Protein AF-A0A535X922-F1 (afdb_monomer_lite)

pLDDT: mean 78.54, std 19.09, range [25.17, 95.81]

Structure (mmCIF, N/CA/C/O backbone):
data_AF-A0A535X922-F1
#
_entry.id   AF-A0A535X922-F1
#
loop_
_atom_site.group_PDB
_atom_site.id
_atom_site.type_symbol
_atom_site.label_atom_id
_atom_site.label_alt_id
_atom_site.label_comp_id
_atom_site.label_asym_id
_atom_site.label_entity_id
_atom_site.label_seq_id
_atom_site.pdbx_PDB_ins_code
_atom_site.Cartn_x
_atom_site.Cartn_y
_atom_site.Cartn_z
_atom_site.occupancy
_atom_site.B_iso_or_equiv
_atom_site.auth_seq_id
_atom_site.auth_comp_id
_atom_site.auth_asym_id
_atom_site.auth_atom_id
_atom_site.pdbx_PDB_model_num
ATOM 1 N N . MET A 1 1 ? 66.276 7.377 -11.901 1.00 39.12 1 MET A N 1
ATOM 2 C CA . MET A 1 1 ? 65.118 7.489 -12.811 1.00 39.12 1 MET A CA 1
ATOM 3 C C . MET A 1 1 ? 64.322 6.216 -12.626 1.00 39.12 1 MET A C 1
ATOM 5 O O . MET A 1 1 ? 64.897 5.152 -12.799 1.00 39.12 1 MET A O 1
ATOM 9 N N . ILE A 1 2 ? 63.095 6.312 -12.119 1.00 42.78 2 ILE A N 1
ATOM 10 C CA . ILE A 1 2 ? 62.226 5.151 -11.903 1.00 42.78 2 ILE A CA 1
ATOM 11 C C . ILE A 1 2 ? 61.415 5.014 -13.193 1.00 42.78 2 ILE A C 1
ATOM 13 O O . ILE A 1 2 ? 60.630 5.907 -13.499 1.00 42.78 2 ILE A O 1
ATOM 17 N N . GLU A 1 3 ? 61.685 3.980 -13.990 1.00 53.72 3 GLU A N 1
ATOM 18 C CA . GLU A 1 3 ? 60.880 3.660 -15.173 1.00 53.72 3 GLU A CA 1
ATOM 19 C C . GLU A 1 3 ? 59.519 3.115 -14.722 1.00 53.72 3 GLU A C 1
ATOM 21 O O . GLU A 1 3 ? 59.447 2.155 -13.952 1.00 53.72 3 GLU A O 1
ATOM 26 N N . GLU A 1 4 ? 58.436 3.746 -15.180 1.00 57.91 4 GLU A N 1
ATOM 27 C CA . GLU A 1 4 ? 57.080 3.231 -14.991 1.00 57.91 4 GLU A CA 1
ATOM 28 C C . GLU A 1 4 ? 56.878 1.953 -15.825 1.00 57.91 4 GLU A C 1
ATOM 30 O O . GLU A 1 4 ? 57.313 1.892 -16.980 1.00 57.91 4 GLU A O 1
ATOM 35 N N . PRO A 1 5 ? 56.205 0.923 -15.282 1.00 55.53 5 PRO A N 1
ATOM 36 C CA . PRO A 1 5 ? 56.001 -0.327 -15.998 1.00 55.53 5 PRO A CA 1
ATOM 37 C C . PRO A 1 5 ? 55.084 -0.103 -17.208 1.00 55.53 5 PRO A C 1
ATOM 39 O O . PRO A 1 5 ? 53.911 0.247 -17.069 1.00 55.53 5 PRO A O 1
ATOM 42 N N . LYS A 1 6 ? 55.619 -0.337 -18.413 1.00 60.78 6 LYS A N 1
ATOM 43 C CA . LYS A 1 6 ? 54.852 -0.387 -19.664 1.00 60.78 6 LYS A CA 1
ATOM 44 C C . LYS A 1 6 ? 53.813 -1.503 -19.569 1.00 60.78 6 LYS A C 1
ATOM 46 O O . LYS A 1 6 ? 54.141 -2.685 -19.548 1.00 60.78 6 LYS A O 1
ATOM 51 N N . ASN A 1 7 ? 52.548 -1.115 -19.500 1.00 63.84 7 ASN A N 1
ATOM 52 C CA . ASN A 1 7 ? 51.432 -2.044 -19.557 1.00 63.84 7 ASN A CA 1
ATOM 53 C C . ASN A 1 7 ? 51.270 -2.497 -21.024 1.00 63.84 7 ASN A C 1
ATOM 55 O O . ASN A 1 7 ? 50.764 -1.750 -21.857 1.00 63.84 7 ASN A O 1
ATOM 59 N N . ASP A 1 8 ? 51.741 -3.700 -21.359 1.00 63.16 8 ASP A N 1
ATOM 60 C CA . ASP A 1 8 ? 51.955 -4.215 -22.731 1.00 63.16 8 ASP A CA 1
ATOM 61 C C . ASP A 1 8 ? 50.682 -4.490 -23.573 1.00 63.16 8 ASP A C 1
ATOM 63 O O . ASP A 1 8 ? 50.721 -5.192 -24.584 1.00 63.16 8 ASP A O 1
ATOM 67 N N . ARG A 1 9 ? 49.520 -3.941 -23.199 1.00 72.75 9 ARG A N 1
ATOM 68 C CA . ARG A 1 9 ? 48.256 -4.084 -23.953 1.00 72.75 9 ARG A CA 1
ATOM 69 C C . ARG A 1 9 ? 47.423 -2.803 -23.993 1.00 72.75 9 ARG A C 1
ATOM 71 O O . ARG A 1 9 ? 46.208 -2.840 -23.819 1.00 72.75 9 ARG A O 1
ATOM 78 N N . VAL A 1 10 ? 48.061 -1.658 -24.215 1.00 78.56 10 VAL A N 1
ATOM 79 C CA . VAL A 1 10 ? 47.338 -0.406 -24.480 1.00 78.56 10 VAL A CA 1
ATOM 80 C C . VAL A 1 10 ? 47.124 -0.267 -25.986 1.00 78.56 10 VAL A C 1
ATOM 82 O O . VAL A 1 10 ? 48.069 -0.038 -26.736 1.00 78.56 10 VAL A O 1
ATOM 85 N N . ILE A 1 11 ? 45.875 -0.427 -26.429 1.00 81.94 11 ILE A N 1
ATOM 86 C CA . ILE A 1 11 ? 45.465 -0.176 -27.815 1.00 81.94 11 ILE A CA 1
ATOM 87 C C . ILE A 1 11 ? 44.996 1.277 -27.892 1.00 81.94 11 ILE A C 1
ATOM 89 O O . ILE A 1 11 ? 44.035 1.655 -27.224 1.00 81.94 11 ILE A O 1
ATOM 93 N N . GLY A 1 12 ? 45.685 2.099 -28.683 1.00 81.75 12 GLY A N 1
ATOM 94 C CA . GLY A 1 12 ? 45.236 3.458 -28.971 1.00 81.75 12 GLY A CA 1
ATOM 95 C C . GLY A 1 12 ? 43.985 3.426 -29.845 1.00 81.75 12 GLY A C 1
ATOM 96 O O . GLY A 1 12 ? 43.997 2.809 -30.907 1.00 81.75 12 GLY A O 1
ATOM 97 N N . VAL A 1 13 ? 42.919 4.085 -29.398 1.00 85.44 13 VAL A N 1
ATOM 98 C CA . VAL A 1 13 ? 41.668 4.247 -30.149 1.00 85.44 13 VAL A CA 1
ATOM 99 C C . VAL A 1 13 ? 41.422 5.725 -30.423 1.00 85.44 13 VAL A C 1
ATOM 101 O O . VAL A 1 13 ? 41.673 6.580 -29.573 1.00 85.44 13 VAL A O 1
ATOM 104 N N . GLU A 1 14 ? 40.955 6.034 -31.630 1.00 92.19 14 GLU A N 1
ATOM 105 C CA . GLU A 1 14 ? 40.598 7.397 -32.008 1.00 92.19 14 GLU A CA 1
ATOM 106 C C . GLU A 1 14 ? 39.299 7.810 -31.306 1.00 92.19 14 GLU A C 1
ATOM 108 O O . GLU A 1 14 ? 38.265 7.157 -31.456 1.00 92.19 14 GLU A O 1
ATOM 113 N N . LEU A 1 15 ? 39.345 8.914 -30.552 1.00 90.69 15 LEU A N 1
ATOM 114 C CA . LEU A 1 15 ? 38.220 9.363 -29.729 1.00 90.69 15 LEU A CA 1
ATOM 115 C C . LEU A 1 15 ? 36.957 9.629 -30.558 1.00 90.69 15 LEU A C 1
ATOM 117 O O . LEU A 1 15 ? 35.870 9.228 -30.156 1.00 90.69 15 LEU A O 1
ATOM 121 N N . GLU A 1 16 ? 37.087 10.291 -31.712 1.00 92.94 16 GLU A N 1
ATOM 122 C CA . GLU A 1 16 ? 35.936 10.608 -32.566 1.00 92.94 16 GLU A CA 1
ATOM 123 C C . GLU A 1 16 ? 35.251 9.334 -33.082 1.00 92.94 16 GLU A C 1
ATOM 125 O O . GLU A 1 16 ? 34.019 9.237 -33.083 1.00 92.94 16 GLU A O 1
ATOM 130 N N . HIS A 1 17 ? 36.051 8.346 -33.488 1.00 91.19 17 HIS A N 1
ATOM 131 C CA . HIS A 1 17 ? 35.554 7.063 -33.962 1.00 91.19 17 HIS A CA 1
ATOM 132 C C . HIS A 1 17 ? 34.831 6.300 -32.845 1.00 91.19 17 HIS A C 1
ATOM 134 O O . HIS A 1 17 ? 33.678 5.904 -33.024 1.00 91.19 17 HIS A O 1
ATOM 140 N N . GLU A 1 18 ? 35.466 6.172 -31.678 1.00 92.69 18 GLU A N 1
ATOM 141 C CA . GLU A 1 18 ? 34.907 5.458 -30.528 1.00 92.69 18 GLU A CA 1
ATOM 142 C C . GLU A 1 18 ? 33.615 6.115 -30.026 1.00 92.69 18 GLU A C 1
ATOM 144 O O . GLU A 1 18 ? 32.612 5.439 -29.802 1.00 92.69 18 GLU A O 1
ATOM 149 N N . MET A 1 19 ? 33.584 7.449 -29.923 1.00 93.75 19 MET A N 1
ATOM 150 C CA . MET A 1 19 ? 32.381 8.176 -29.509 1.00 93.75 19 MET A CA 1
ATOM 151 C C . MET A 1 19 ? 31.216 7.960 -30.477 1.00 93.75 19 MET A C 1
ATOM 153 O O . MET A 1 19 ? 30.084 7.743 -30.036 1.00 93.75 19 MET A O 1
ATOM 157 N N . ARG A 1 20 ? 31.470 8.011 -31.791 1.00 92.75 20 ARG A N 1
ATOM 158 C CA . ARG A 1 20 ? 30.437 7.787 -32.812 1.00 92.75 20 ARG A CA 1
ATOM 159 C C . ARG A 1 20 ? 29.899 6.360 -32.733 1.00 92.75 20 ARG A C 1
ATOM 161 O O . ARG A 1 20 ? 28.682 6.177 -32.748 1.00 92.75 20 ARG A O 1
ATOM 168 N N . GLN A 1 21 ? 30.787 5.376 -32.621 1.00 92.88 21 GLN A N 1
ATOM 169 C CA . GLN A 1 21 ? 30.416 3.966 -32.563 1.00 92.88 21 GLN A CA 1
ATOM 170 C C . GLN A 1 21 ? 29.625 3.647 -31.288 1.00 92.88 21 GLN A C 1
ATOM 172 O O . GLN A 1 21 ? 28.498 3.161 -31.374 1.00 92.88 21 GLN A O 1
ATOM 177 N N . ALA A 1 22 ? 30.138 4.033 -30.116 1.00 92.81 22 ALA A N 1
ATOM 178 C CA . ALA A 1 22 ? 29.465 3.820 -28.838 1.00 92.81 22 ALA A CA 1
ATOM 179 C C . ALA A 1 22 ? 28.083 4.500 -28.786 1.00 92.81 22 ALA A C 1
ATOM 181 O O . ALA A 1 22 ? 27.112 3.921 -28.286 1.00 92.81 22 ALA A O 1
ATOM 182 N N . TYR A 1 23 ? 27.964 5.711 -29.344 1.00 94.00 23 TYR A N 1
ATOM 183 C CA . TYR A 1 23 ? 26.688 6.418 -29.437 1.00 94.00 23 TYR A CA 1
ATOM 184 C C . TYR A 1 23 ? 25.682 5.685 -30.330 1.00 94.00 23 TYR A C 1
ATOM 186 O O . TYR A 1 23 ? 24.516 5.539 -29.947 1.00 94.00 23 TYR A O 1
ATOM 194 N N . LEU A 1 24 ? 26.111 5.212 -31.503 1.00 94.00 24 LEU A N 1
ATOM 195 C CA . LEU A 1 24 ? 25.252 4.478 -32.432 1.00 94.00 24 LEU A CA 1
ATOM 196 C C . LEU A 1 24 ? 24.813 3.132 -31.850 1.00 94.00 24 LEU A C 1
ATOM 198 O O . LEU A 1 24 ? 23.620 2.823 -31.891 1.00 94.00 24 LEU A O 1
ATOM 202 N N . ASP A 1 25 ? 25.729 2.378 -31.243 1.00 92.12 25 ASP A N 1
ATOM 203 C CA . ASP A 1 25 ? 25.434 1.064 -30.665 1.00 92.12 25 ASP A CA 1
ATOM 204 C C . ASP A 1 25 ? 24.455 1.175 -29.495 1.00 92.12 25 ASP A C 1
ATOM 206 O O . ASP A 1 25 ? 23.445 0.459 -29.431 1.00 92.12 25 ASP A O 1
ATOM 210 N N . TYR A 1 26 ? 24.684 2.141 -28.602 1.00 92.06 26 TYR A N 1
ATOM 211 C CA . TYR A 1 26 ? 23.749 2.421 -27.523 1.00 92.06 26 TYR A CA 1
ATOM 212 C C . TYR A 1 26 ? 22.385 2.857 -28.069 1.00 92.06 26 TYR A C 1
ATOM 214 O O . TYR A 1 26 ? 21.359 2.306 -27.661 1.00 92.06 26 TYR A O 1
ATOM 222 N N . SER A 1 27 ? 22.354 3.784 -29.030 1.00 93.25 27 SER A N 1
ATOM 223 C CA . SER A 1 27 ? 21.104 4.298 -29.605 1.00 93.25 27 SER A CA 1
ATOM 224 C C . SER A 1 27 ? 20.292 3.197 -30.284 1.00 93.25 27 SER A C 1
ATOM 226 O O . SER A 1 27 ? 19.090 3.074 -30.038 1.00 93.25 27 SER A O 1
ATOM 228 N N . MET A 1 28 ? 20.943 2.344 -31.077 1.00 92.25 28 MET A N 1
ATOM 229 C CA . MET A 1 28 ? 20.292 1.217 -31.743 1.00 92.25 28 MET A CA 1
ATOM 230 C C . MET A 1 28 ? 19.720 0.223 -30.728 1.00 92.25 28 MET A C 1
ATOM 232 O O . MET A 1 28 ? 18.564 -0.193 -30.845 1.00 92.25 28 MET A O 1
ATOM 236 N N . SER A 1 29 ? 20.482 -0.096 -29.674 1.00 88.69 29 SER A N 1
ATOM 237 C CA . SER A 1 29 ? 20.010 -0.978 -28.600 1.00 88.69 29 SER A CA 1
ATOM 238 C C . SER A 1 29 ? 18.773 -0.416 -27.884 1.00 88.69 29 SER A C 1
ATOM 240 O O . SER A 1 29 ? 17.836 -1.159 -27.579 1.00 88.69 29 SER A O 1
ATOM 242 N N . VAL A 1 30 ? 18.723 0.904 -27.664 1.00 87.94 30 VAL A N 1
ATOM 243 C CA . VAL A 1 30 ? 17.589 1.589 -27.030 1.00 87.94 30 VAL A CA 1
ATOM 244 C C . VAL A 1 30 ? 16.354 1.520 -27.923 1.00 87.94 30 VAL A C 1
ATOM 246 O O . VAL A 1 30 ? 15.275 1.184 -27.432 1.00 87.94 30 VAL A O 1
ATOM 249 N N . ILE A 1 31 ? 16.499 1.818 -29.216 1.00 87.94 31 ILE A N 1
ATOM 250 C CA . ILE A 1 31 ? 15.385 1.848 -30.171 1.00 87.94 31 ILE A CA 1
ATOM 251 C C . ILE A 1 31 ? 14.751 0.460 -30.293 1.00 87.94 31 ILE A C 1
ATOM 253 O O . ILE A 1 31 ? 13.542 0.322 -30.096 1.00 87.94 31 ILE A O 1
ATOM 257 N N . VAL A 1 32 ? 15.568 -0.563 -30.553 1.00 84.44 32 VAL A N 1
ATOM 258 C CA . VAL A 1 32 ? 15.092 -1.916 -30.876 1.00 84.44 32 VAL A CA 1
ATOM 259 C C . VAL A 1 32 ? 14.662 -2.692 -29.629 1.00 84.44 32 VAL A C 1
ATOM 261 O O . VAL A 1 32 ? 13.628 -3.355 -29.631 1.00 84.44 32 VAL A O 1
ATOM 264 N N . SER A 1 33 ? 15.439 -2.613 -28.546 1.00 81.44 33 SER A N 1
ATOM 265 C CA . SER A 1 33 ? 15.304 -3.539 -27.411 1.00 81.44 33 SER A CA 1
ATOM 266 C C . SER A 1 33 ? 14.716 -2.908 -26.148 1.00 81.44 33 SER A C 1
ATOM 268 O O . SER A 1 33 ? 14.625 -3.580 -25.115 1.00 81.44 33 SER A O 1
ATOM 270 N N . ARG A 1 34 ? 14.290 -1.638 -26.192 1.00 84.56 34 ARG A N 1
ATOM 271 C CA . ARG A 1 34 ? 13.766 -0.946 -25.002 1.00 84.56 34 ARG A CA 1
ATOM 272 C C . ARG A 1 34 ? 12.587 -0.020 -25.289 1.00 84.56 34 ARG A C 1
ATOM 274 O O . ARG A 1 34 ? 11.552 -0.133 -24.632 1.00 84.56 34 ARG A O 1
ATOM 281 N N . ALA A 1 35 ? 12.750 0.917 -26.218 1.00 83.94 35 ALA A N 1
ATOM 282 C CA . ALA A 1 35 ? 11.867 2.069 -26.347 1.00 83.94 35 ALA A CA 1
ATOM 283 C C . ALA A 1 35 ? 10.587 1.764 -27.132 1.00 83.94 35 ALA A C 1
ATOM 285 O O . ALA A 1 35 ? 9.499 2.124 -26.660 1.00 83.94 35 ALA A O 1
ATOM 286 N N . LEU A 1 36 ? 10.717 1.108 -28.289 1.00 90.44 36 LEU A N 1
ATOM 287 C CA . LEU A 1 36 ? 9.614 0.874 -29.216 1.00 90.44 36 LEU A CA 1
ATOM 288 C C . LEU A 1 36 ? 8.941 -0.492 -28.991 1.00 90.44 36 LEU A C 1
ATOM 290 O O . LEU A 1 36 ? 9.615 -1.469 -28.656 1.00 90.44 36 LEU A O 1
ATOM 294 N N . PRO A 1 37 ? 7.607 -0.571 -29.136 1.00 91.75 37 PRO A N 1
ATOM 295 C CA . PRO A 1 37 ? 6.896 -1.842 -29.176 1.00 91.75 37 PRO A CA 1
ATOM 296 C C . PRO A 1 37 ? 7.099 -2.557 -30.520 1.00 91.75 37 PRO A C 1
ATOM 298 O O . PRO A 1 37 ? 7.327 -1.917 -31.546 1.00 91.75 37 PRO A O 1
ATOM 301 N N . ASP A 1 38 ? 6.965 -3.883 -30.520 1.00 92.44 38 ASP A N 1
ATOM 302 C CA . ASP A 1 38 ? 6.929 -4.666 -31.761 1.00 92.44 38 ASP A CA 1
ATOM 303 C C . ASP A 1 38 ? 5.556 -4.514 -32.434 1.00 92.44 38 ASP A C 1
ATOM 305 O O . ASP A 1 38 ? 4.526 -4.493 -31.764 1.00 92.44 38 ASP A O 1
ATOM 309 N N . VAL A 1 39 ? 5.519 -4.407 -33.761 1.00 93.75 39 VAL A N 1
ATOM 310 C CA . VAL A 1 39 ? 4.276 -4.207 -34.525 1.00 93.75 39 VAL A CA 1
ATOM 311 C C . VAL A 1 39 ? 3.308 -5.391 -34.425 1.00 93.75 39 VAL A C 1
ATOM 313 O O . VAL A 1 39 ? 2.101 -5.214 -34.568 1.00 93.75 39 VAL A O 1
ATOM 316 N N . ARG A 1 40 ? 3.819 -6.602 -34.178 1.00 93.44 40 ARG A N 1
ATOM 317 C CA . ARG A 1 40 ? 3.021 -7.837 -34.184 1.00 93.44 40 ARG A CA 1
ATOM 318 C C . ARG A 1 40 ? 2.164 -7.986 -32.936 1.00 93.44 40 ARG A C 1
ATOM 320 O O . ARG A 1 40 ? 1.056 -8.505 -33.021 1.00 93.44 40 ARG A O 1
ATOM 327 N N . ASP A 1 41 ? 2.687 -7.564 -31.788 1.00 92.19 41 ASP A N 1
ATOM 328 C CA . ASP A 1 41 ? 2.025 -7.715 -30.490 1.00 92.19 41 ASP A CA 1
ATOM 329 C C . ASP A 1 41 ? 1.761 -6.382 -29.773 1.00 92.19 41 ASP A C 1
ATOM 331 O O . ASP A 1 41 ? 0.995 -6.346 -28.811 1.00 92.19 41 ASP A O 1
ATOM 335 N N . GLY A 1 42 ? 2.354 -5.279 -30.232 1.00 90.88 42 GLY A N 1
ATOM 336 C CA . GLY A 1 42 ? 2.241 -3.967 -29.603 1.00 90.88 42 GLY A CA 1
ATOM 337 C C . GLY A 1 42 ? 2.950 -3.867 -28.249 1.00 90.88 42 GLY A C 1
ATOM 338 O O . GLY A 1 42 ? 2.731 -2.895 -27.524 1.00 90.88 42 GLY A O 1
ATOM 339 N N . LEU A 1 43 ? 3.792 -4.841 -27.882 1.00 92.81 43 LEU A N 1
ATOM 340 C CA . LEU A 1 43 ? 4.426 -4.920 -26.567 1.00 92.81 43 LEU A CA 1
ATOM 341 C C . LEU A 1 43 ? 5.887 -4.478 -26.608 1.00 92.81 43 LEU A C 1
ATOM 343 O O . LEU A 1 43 ? 6.668 -4.849 -27.491 1.00 92.81 43 LEU A O 1
ATOM 347 N N . LYS A 1 44 ? 6.295 -3.739 -25.572 1.00 92.75 44 LYS A N 1
ATOM 348 C CA . LYS A 1 44 ? 7.715 -3.499 -25.294 1.00 92.75 44 LYS A CA 1
ATOM 349 C C . LYS A 1 44 ? 8.378 -4.772 -24.756 1.00 92.75 44 LYS A C 1
ATOM 351 O O . LYS A 1 44 ? 7.708 -5.576 -24.098 1.00 92.75 44 LYS A O 1
ATOM 356 N N . PRO A 1 45 ? 9.704 -4.939 -24.915 1.00 92.62 45 PRO A N 1
ATOM 357 C CA . PRO A 1 45 ? 10.407 -6.135 -24.446 1.00 92.62 45 PRO A CA 1
ATOM 358 C C . PRO A 1 45 ? 10.184 -6.474 -22.965 1.00 92.62 45 PRO A C 1
ATOM 360 O O . PRO A 1 45 ? 10.003 -7.643 -22.636 1.00 92.62 45 PRO A O 1
ATOM 363 N N . VAL A 1 46 ? 10.122 -5.477 -22.073 1.00 93.38 46 VAL A N 1
ATOM 364 C CA . VAL A 1 46 ? 9.842 -5.700 -20.639 1.00 93.38 46 VAL A CA 1
ATOM 365 C C . VAL A 1 46 ? 8.434 -6.258 -20.392 1.00 93.38 46 VAL A C 1
ATOM 367 O O . VAL A 1 46 ? 8.279 -7.219 -19.646 1.00 93.38 46 VAL A O 1
ATOM 370 N N . GLN A 1 47 ? 7.417 -5.730 -21.080 1.00 93.69 47 GLN A N 1
ATOM 371 C CA . GLN A 1 47 ? 6.026 -6.174 -20.940 1.00 93.69 47 GLN A CA 1
ATOM 372 C C . GLN A 1 47 ? 5.861 -7.617 -21.423 1.00 93.69 47 GLN A C 1
ATOM 374 O O . GLN A 1 47 ? 5.219 -8.425 -20.757 1.00 93.69 47 GLN A O 1
ATOM 379 N N . ARG A 1 48 ? 6.503 -7.958 -22.548 1.00 94.75 48 ARG A N 1
ATOM 380 C CA . ARG A 1 48 ? 6.505 -9.320 -23.095 1.00 94.75 48 ARG A CA 1
ATOM 381 C C . ARG A 1 48 ? 7.114 -10.323 -22.119 1.00 94.75 48 ARG A C 1
ATOM 383 O O . ARG A 1 48 ? 6.525 -11.372 -21.885 1.00 94.75 48 ARG A O 1
ATOM 390 N N . ARG A 1 49 ? 8.262 -9.989 -21.519 1.00 95.06 49 ARG A N 1
ATOM 391 C CA . ARG A 1 49 ? 8.946 -10.852 -20.539 1.00 95.06 49 ARG A CA 1
ATOM 392 C C . ARG A 1 49 ? 8.087 -11.097 -19.300 1.00 95.06 49 ARG A C 1
ATOM 394 O O . ARG A 1 49 ? 7.985 -12.238 -18.868 1.00 95.06 49 ARG A O 1
ATOM 401 N N . ILE A 1 50 ? 7.420 -10.059 -18.789 1.00 94.12 50 ILE A N 1
ATOM 402 C CA . ILE A 1 50 ? 6.487 -10.175 -17.658 1.00 94.12 50 ILE A CA 1
ATOM 403 C C . ILE A 1 50 ? 5.351 -11.145 -17.985 1.00 94.12 50 ILE A C 1
ATOM 405 O O . ILE A 1 50 ? 5.147 -12.112 -17.256 1.00 94.12 50 ILE A O 1
ATOM 409 N N . LEU A 1 51 ? 4.641 -10.926 -19.096 1.00 94.06 51 LEU A N 1
ATOM 410 C CA . LEU A 1 51 ? 3.508 -11.774 -19.482 1.00 94.06 51 LEU A CA 1
ATOM 411 C C . LEU A 1 51 ? 3.942 -13.219 -19.757 1.00 94.06 51 LEU A C 1
ATOM 413 O O . LEU A 1 51 ? 3.244 -14.153 -19.367 1.00 94.06 51 LEU A O 1
ATOM 417 N N . TYR A 1 52 ? 5.111 -13.407 -20.373 1.00 94.38 52 TYR A N 1
ATOM 418 C CA . TYR A 1 52 ? 5.678 -14.728 -20.622 1.00 94.38 52 TYR A CA 1
ATOM 419 C C . TYR A 1 52 ? 6.036 -15.456 -19.318 1.00 94.38 52 TYR A C 1
ATOM 421 O O . TYR A 1 52 ? 5.631 -16.597 -19.123 1.00 94.38 52 TYR A O 1
ATOM 429 N N . THR A 1 53 ? 6.695 -14.781 -18.370 1.00 94.12 53 THR A N 1
ATOM 430 C CA . THR A 1 53 ? 6.978 -15.363 -17.046 1.00 94.12 53 THR A CA 1
ATOM 431 C C . THR A 1 53 ? 5.698 -15.704 -16.291 1.00 94.12 53 THR A C 1
ATOM 433 O O . THR A 1 53 ? 5.607 -16.766 -15.686 1.00 94.12 53 THR A O 1
ATOM 436 N N . MET A 1 54 ? 4.675 -14.846 -16.346 1.00 92.00 54 MET A N 1
ATOM 437 C CA . MET A 1 54 ? 3.384 -15.141 -15.718 1.00 92.00 54 MET A CA 1
ATOM 438 C C . MET A 1 54 ? 2.710 -16.377 -16.324 1.00 92.00 54 MET A C 1
ATOM 440 O O . MET A 1 54 ? 2.078 -17.147 -15.600 1.00 92.00 54 MET A O 1
ATOM 444 N N . LEU A 1 55 ? 2.864 -16.591 -17.633 1.00 92.06 55 LEU A N 1
ATOM 445 C CA . LEU A 1 55 ? 2.386 -17.794 -18.303 1.00 92.06 55 LEU A CA 1
ATOM 446 C C . LEU A 1 55 ? 3.150 -19.045 -17.840 1.00 92.06 55 LEU A C 1
ATOM 448 O O . LEU A 1 55 ? 2.50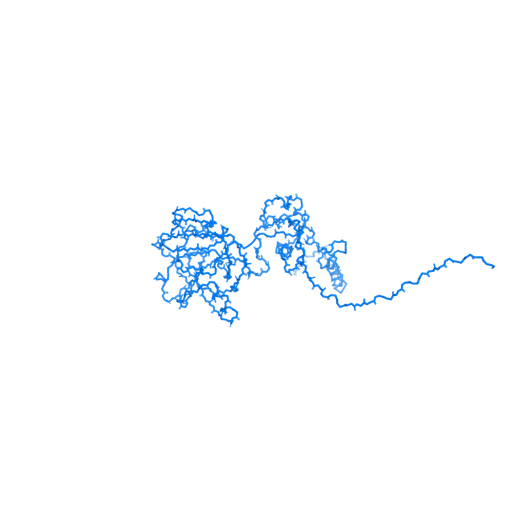9 -20.047 -17.519 1.00 92.06 55 LEU A O 1
ATOM 452 N N . GLU A 1 56 ? 4.483 -18.983 -17.769 1.00 93.19 56 GLU A N 1
ATOM 453 C CA . GLU A 1 56 ? 5.337 -20.102 -17.338 1.00 93.19 56 GLU A CA 1
ATOM 454 C C . GLU A 1 56 ? 5.136 -20.483 -15.868 1.00 93.19 56 GLU A C 1
ATOM 456 O O . GLU A 1 56 ? 5.032 -21.662 -15.543 1.00 93.19 56 GLU A O 1
ATOM 461 N N . GLU A 1 57 ? 5.007 -19.496 -14.981 1.00 91.00 57 GLU A N 1
ATOM 462 C CA . GLU A 1 57 ? 4.740 -19.713 -13.552 1.00 91.00 57 GLU A CA 1
ATOM 463 C C . GLU A 1 57 ? 3.282 -20.142 -13.281 1.00 91.00 57 GLU A C 1
ATOM 465 O O . GLU A 1 57 ? 2.880 -20.348 -12.133 1.00 91.00 57 GLU A O 1
ATOM 470 N N . GLY A 1 58 ? 2.461 -20.277 -14.330 1.00 89.38 58 GLY A N 1
ATOM 471 C CA . GLY A 1 58 ? 1.083 -20.746 -14.229 1.00 89.38 58 GLY A CA 1
ATOM 472 C C . GLY A 1 58 ? 0.138 -19.744 -13.565 1.00 89.38 58 GLY A C 1
ATOM 473 O O . GLY A 1 58 ? -0.897 -20.148 -13.035 1.00 89.38 58 GLY A O 1
ATOM 474 N N . LEU A 1 59 ? 0.449 -18.444 -13.606 1.00 87.75 59 LEU A N 1
ATOM 475 C CA . LEU A 1 59 ? -0.363 -17.352 -13.051 1.00 87.75 59 LEU A CA 1
ATOM 476 C C . LEU A 1 59 ? -1.567 -17.035 -13.937 1.00 87.75 59 LEU A C 1
ATOM 478 O O . LEU A 1 59 ? -1.774 -15.900 -14.370 1.00 87.75 59 LEU A O 1
ATOM 482 N N . ARG A 1 60 ? -2.361 -18.060 -14.233 1.00 88.56 60 ARG A N 1
ATOM 483 C CA . ARG A 1 60 ? -3.585 -17.970 -15.025 1.00 88.56 60 ARG A CA 1
ATOM 484 C C . ARG A 1 60 ? -4.716 -17.328 -14.217 1.00 88.56 60 ARG A C 1
ATOM 486 O O . ARG A 1 60 ? -4.623 -17.126 -13.009 1.00 88.56 60 ARG A O 1
ATOM 493 N N . ASN A 1 61 ? -5.792 -16.968 -14.905 1.00 85.12 61 ASN A N 1
ATOM 494 C CA . ASN A 1 61 ? -6.909 -16.231 -14.315 1.00 85.12 61 ASN A CA 1
ATOM 495 C C . ASN A 1 61 ? -7.775 -17.058 -13.343 1.00 85.12 61 ASN A C 1
ATOM 497 O O . ASN A 1 61 ? -8.493 -16.485 -12.524 1.00 85.12 61 ASN A O 1
ATOM 501 N N . ASP A 1 62 ? -7.693 -18.384 -13.430 1.00 84.50 62 ASP A N 1
ATOM 502 C CA . ASP A 1 62 ? -8.329 -19.377 -12.564 1.00 84.50 62 ASP A CA 1
ATOM 503 C C . ASP A 1 62 ? -7.517 -19.654 -11.291 1.00 84.50 62 ASP A C 1
ATOM 505 O O . ASP A 1 62 ? -7.998 -20.324 -10.379 1.00 84.50 62 ASP A O 1
ATOM 509 N N . ARG A 1 63 ? -6.289 -19.132 -11.204 1.00 82.88 63 ARG A N 1
ATOM 510 C CA . ARG A 1 63 ? -5.391 -19.334 -10.067 1.00 82.88 63 ARG A CA 1
ATOM 511 C C . ARG A 1 63 ? -5.465 -18.173 -9.064 1.00 82.88 63 ARG A C 1
ATOM 513 O O . ARG A 1 63 ? -5.862 -17.055 -9.428 1.00 82.88 63 ARG A O 1
ATOM 520 N N . PRO A 1 64 ? -5.122 -18.434 -7.784 1.00 78.00 64 PRO A N 1
ATOM 521 C CA . PRO A 1 64 ? -4.979 -17.376 -6.794 1.00 78.00 64 PRO A CA 1
ATOM 522 C C . PRO A 1 64 ? -3.865 -16.412 -7.207 1.00 78.00 64 PRO A C 1
ATOM 524 O O . PRO A 1 64 ? -2.953 -16.767 -7.959 1.00 78.00 64 PRO A O 1
ATOM 527 N N . PHE A 1 65 ? -3.954 -15.185 -6.710 1.00 80.75 65 PHE A N 1
ATOM 528 C CA . PHE A 1 65 ? -2.916 -14.190 -6.914 1.00 80.75 65 PHE A CA 1
ATOM 529 C C . PHE A 1 65 ? -1.592 -14.647 -6.283 1.00 80.75 65 PHE A C 1
ATOM 531 O O . PHE A 1 65 ? -1.569 -15.410 -5.313 1.00 80.75 65 PHE A O 1
ATOM 538 N N . ARG A 1 66 ? -0.469 -14.197 -6.849 1.00 81.75 66 ARG A N 1
ATOM 539 C CA . ARG A 1 66 ? 0.854 -14.371 -6.239 1.00 81.75 66 ARG A CA 1
ATOM 540 C C . ARG A 1 66 ? 1.537 -13.044 -6.048 1.00 81.75 66 ARG A C 1
ATOM 542 O O . ARG A 1 66 ? 1.336 -12.128 -6.835 1.00 81.75 66 ARG A O 1
ATOM 549 N N . LYS A 1 67 ? 2.412 -12.989 -5.045 1.00 80.38 67 LYS A N 1
ATOM 550 C CA . LYS A 1 67 ? 3.179 -11.791 -4.717 1.00 80.38 67 LYS A CA 1
ATOM 551 C C . LYS A 1 67 ? 3.872 -11.213 -5.952 1.00 80.38 67 LYS A C 1
ATOM 553 O O . LYS A 1 67 ? 4.639 -11.914 -6.607 1.00 80.38 67 LYS A O 1
ATOM 558 N N . SER A 1 68 ? 3.670 -9.929 -6.221 1.00 83.81 68 SER A N 1
ATOM 559 C CA . SER A 1 68 ? 4.275 -9.239 -7.365 1.00 83.81 68 SER A CA 1
ATOM 560 C C . SER A 1 68 ? 5.804 -9.300 -7.324 1.00 83.81 68 SER A C 1
ATOM 562 O O . SER A 1 68 ? 6.435 -9.504 -8.356 1.00 83.81 68 SER A O 1
ATOM 564 N N . ALA A 1 69 ? 6.399 -9.241 -6.125 1.00 82.19 69 ALA A N 1
ATOM 565 C CA . ALA A 1 69 ? 7.840 -9.415 -5.917 1.00 82.19 69 ALA A CA 1
ATOM 566 C C . ALA A 1 69 ? 8.364 -10.776 -6.416 1.00 82.19 69 ALA A C 1
ATOM 568 O O . ALA A 1 69 ? 9.490 -10.864 -6.895 1.00 82.19 69 ALA A O 1
ATOM 569 N N . ASN A 1 70 ? 7.546 -11.835 -6.347 1.00 86.44 70 ASN A N 1
ATOM 570 C CA . ASN A 1 70 ? 7.911 -13.141 -6.892 1.00 86.44 70 ASN A CA 1
ATOM 571 C C . ASN A 1 70 ? 7.983 -13.083 -8.425 1.00 86.44 70 ASN A C 1
ATOM 573 O O . ASN A 1 70 ? 8.986 -13.495 -8.996 1.00 86.44 70 ASN A O 1
ATOM 577 N N . VAL A 1 71 ? 6.975 -12.492 -9.078 1.00 88.81 71 VAL A N 1
ATOM 578 C CA . VAL A 1 71 ? 6.962 -12.319 -10.541 1.00 88.81 71 VAL A CA 1
ATOM 579 C C . VAL A 1 71 ? 8.151 -11.477 -10.997 1.00 88.81 71 VAL A C 1
ATOM 581 O O . VAL A 1 71 ? 8.882 -11.891 -11.891 1.00 88.81 71 VAL A O 1
ATOM 584 N N . VAL A 1 72 ? 8.385 -10.330 -10.355 1.00 89.50 72 VAL A N 1
ATOM 585 C CA . VAL A 1 72 ? 9.515 -9.448 -10.680 1.00 89.50 72 VAL A CA 1
ATOM 586 C C . VAL A 1 72 ? 10.852 -10.156 -10.485 1.00 89.50 72 VAL A C 1
ATOM 588 O O . VAL A 1 72 ? 11.691 -10.111 -11.383 1.00 89.50 72 VAL A O 1
ATOM 591 N N . GLY A 1 73 ? 11.030 -10.871 -9.371 1.00 89.56 73 GLY A N 1
ATOM 592 C CA . GLY A 1 73 ? 12.250 -11.628 -9.100 1.00 89.56 73 GLY A CA 1
ATOM 593 C C . GLY A 1 73 ? 12.530 -12.701 -10.154 1.00 89.56 73 GLY A C 1
ATOM 594 O O . GLY A 1 73 ? 13.662 -12.824 -10.615 1.00 89.56 73 GLY A O 1
ATOM 595 N N . VAL A 1 74 ? 11.503 -13.434 -10.599 1.00 92.31 74 VAL A N 1
ATOM 596 C CA . VAL A 1 74 ? 11.658 -14.465 -11.640 1.00 92.31 74 VAL A CA 1
ATOM 597 C C . VAL A 1 74 ? 11.941 -13.842 -13.010 1.00 92.31 74 VAL A C 1
ATOM 599 O O . VAL A 1 74 ? 12.819 -14.328 -13.722 1.00 92.31 74 VAL A O 1
ATOM 602 N N . VAL A 1 75 ? 11.257 -12.751 -13.376 1.00 94.94 75 VAL A N 1
ATOM 603 C CA . VAL A 1 75 ? 11.524 -12.028 -14.633 1.00 94.94 75 VAL A CA 1
ATOM 604 C C . VAL A 1 75 ? 12.963 -11.520 -14.655 1.00 94.94 75 VAL A C 1
ATOM 606 O O . VAL A 1 75 ? 13.647 -11.685 -15.664 1.00 94.94 75 VAL A O 1
ATOM 609 N N . MET A 1 76 ? 13.428 -10.937 -13.548 1.00 93.44 76 MET A N 1
ATOM 610 C CA . MET A 1 76 ? 14.794 -10.440 -13.413 1.00 93.44 76 MET A CA 1
ATOM 611 C C . MET A 1 76 ? 15.813 -11.576 -13.550 1.00 93.44 76 MET A C 1
ATOM 613 O O . MET A 1 76 ? 16.759 -11.469 -14.326 1.00 93.44 76 MET A O 1
ATOM 617 N N . ALA A 1 77 ? 15.578 -12.695 -12.859 1.00 92.44 77 ALA A N 1
ATOM 618 C CA . ALA A 1 77 ? 16.483 -13.839 -12.857 1.00 92.44 77 ALA A CA 1
ATOM 619 C C . ALA A 1 77 ? 16.569 -14.556 -14.215 1.00 92.44 77 ALA A C 1
ATOM 621 O O . ALA A 1 77 ? 17.650 -14.985 -14.608 1.00 92.44 77 ALA A O 1
ATOM 622 N N . LYS A 1 78 ? 15.444 -14.710 -14.925 1.00 93.06 78 LYS A N 1
ATOM 623 C CA . LYS A 1 78 ? 15.382 -15.514 -16.157 1.00 93.06 78 LYS A CA 1
ATOM 624 C C . LYS A 1 78 ? 15.523 -14.691 -17.441 1.00 93.06 78 LYS A C 1
ATOM 626 O O . LYS A 1 78 ? 16.118 -15.168 -18.401 1.00 93.06 78 LYS A O 1
ATOM 631 N N . TYR A 1 79 ? 14.957 -13.481 -17.493 1.00 92.50 79 TYR A N 1
ATOM 632 C CA . TYR A 1 79 ? 14.692 -12.797 -18.770 1.00 92.50 79 TYR A CA 1
ATOM 633 C C . TYR A 1 79 ? 15.106 -11.321 -18.831 1.00 92.50 79 TYR A C 1
ATOM 635 O O . TYR A 1 79 ? 15.210 -10.759 -19.927 1.00 92.50 79 TYR A O 1
ATOM 643 N N . HIS A 1 80 ? 15.296 -10.636 -17.704 1.00 91.00 80 HIS A N 1
ATOM 644 C CA . HIS A 1 80 ? 15.535 -9.193 -17.672 1.00 91.00 80 HIS A CA 1
ATOM 645 C C . HIS A 1 80 ? 16.733 -8.837 -16.778 1.00 91.00 80 HIS A C 1
ATOM 647 O O . HIS A 1 80 ? 16.543 -8.594 -15.592 1.00 91.00 80 HIS A O 1
ATOM 653 N N . PRO A 1 81 ? 17.958 -8.746 -17.337 1.00 87.94 81 PRO A N 1
ATOM 654 C CA . PRO A 1 81 ? 19.188 -8.487 -16.579 1.00 87.94 81 PRO A CA 1
ATOM 655 C C . PRO A 1 81 ? 19.355 -6.995 -16.233 1.00 87.94 81 PRO A C 1
ATOM 657 O O . PRO A 1 81 ? 20.414 -6.399 -16.426 1.00 87.94 81 PRO A O 1
ATOM 660 N N . HIS A 1 82 ? 18.278 -6.357 -15.784 1.00 85.94 82 HIS A N 1
ATOM 661 C CA . HIS A 1 82 ? 18.253 -4.973 -15.321 1.00 85.94 82 HIS A CA 1
ATOM 662 C C . HIS A 1 82 ? 17.478 -4.908 -14.002 1.00 85.94 82 HIS A C 1
ATOM 664 O O . HIS A 1 82 ? 16.916 -5.912 -13.572 1.00 85.94 82 HIS A O 1
ATOM 670 N N . GLY A 1 83 ? 17.464 -3.734 -13.365 1.00 84.44 83 GLY A N 1
ATOM 671 C CA . GLY A 1 83 ? 16.836 -3.549 -12.058 1.00 84.44 83 GLY A CA 1
ATOM 672 C C . GLY A 1 83 ? 15.384 -4.036 -11.987 1.00 84.44 83 GLY A C 1
ATOM 673 O O . GLY A 1 83 ? 14.662 -4.091 -12.983 1.00 84.44 83 GLY A O 1
ATOM 674 N N . ASP A 1 84 ? 14.956 -4.346 -10.774 1.00 83.88 84 ASP A N 1
ATOM 675 C CA . ASP A 1 84 ? 13.597 -4.741 -10.415 1.00 83.88 84 ASP A CA 1
ATOM 676 C C . ASP A 1 84 ? 12.573 -3.615 -10.637 1.00 83.88 84 ASP A C 1
ATOM 678 O O . ASP A 1 84 ? 11.475 -3.871 -11.134 1.00 83.88 84 ASP A O 1
ATOM 682 N N . VAL A 1 85 ? 12.957 -2.366 -10.360 1.00 84.75 85 VAL A N 1
ATOM 683 C CA . VAL A 1 85 ? 12.122 -1.160 -10.521 1.00 84.75 85 VAL A CA 1
ATOM 684 C C . VAL A 1 85 ? 11.430 -1.065 -11.896 1.00 84.75 85 VAL A C 1
ATOM 686 O O . VAL A 1 85 ? 10.200 -1.031 -11.931 1.00 84.75 85 VAL A O 1
ATOM 689 N N . PRO A 1 86 ? 12.132 -1.076 -13.050 1.00 86.12 86 PRO A N 1
ATOM 690 C CA . PRO A 1 86 ? 11.480 -0.963 -14.360 1.00 86.12 86 PRO A CA 1
ATOM 691 C C . PRO A 1 86 ? 10.571 -2.151 -14.708 1.00 86.12 86 PRO A C 1
ATOM 693 O O . PRO A 1 86 ? 9.619 -1.993 -15.478 1.00 86.12 86 PRO A O 1
ATOM 696 N N . ILE A 1 87 ? 10.845 -3.342 -14.164 1.00 89.62 87 ILE A N 1
ATOM 697 C CA . ILE A 1 87 ? 9.982 -4.518 -14.338 1.00 89.62 87 ILE A CA 1
ATOM 698 C C . ILE A 1 87 ? 8.689 -4.305 -13.551 1.00 89.62 87 ILE A C 1
ATOM 700 O O . ILE A 1 87 ? 7.594 -4.511 -14.077 1.00 89.62 87 ILE A O 1
ATOM 704 N N . TYR A 1 88 ? 8.819 -3.861 -12.304 1.00 87.06 88 TYR A N 1
ATOM 705 C CA . TYR A 1 88 ? 7.689 -3.588 -11.438 1.00 87.06 88 TYR A CA 1
ATOM 706 C C . TYR A 1 88 ? 6.787 -2.476 -12.004 1.00 87.06 88 TYR A C 1
ATOM 708 O O . TYR A 1 88 ? 5.576 -2.667 -12.121 1.00 87.06 88 TYR A O 1
ATOM 716 N N . ASP A 1 89 ? 7.367 -1.371 -12.475 1.00 81.69 89 ASP A N 1
ATOM 717 C CA . ASP A 1 89 ? 6.639 -0.275 -13.129 1.00 81.69 89 ASP A CA 1
ATOM 718 C C . ASP A 1 89 ? 5.823 -0.751 -14.332 1.00 81.69 89 ASP A C 1
ATOM 720 O O . ASP A 1 89 ? 4.659 -0.376 -14.525 1.00 81.69 89 ASP A O 1
ATOM 724 N N . ALA A 1 90 ? 6.435 -1.595 -15.165 1.00 89.50 90 ALA A N 1
ATOM 725 C CA . ALA A 1 90 ? 5.761 -2.174 -16.313 1.00 89.50 90 ALA A CA 1
ATOM 726 C C . ALA A 1 90 ? 4.611 -3.096 -15.877 1.00 89.50 90 ALA A C 1
ATOM 728 O O . ALA A 1 90 ? 3.531 -3.016 -16.462 1.00 89.50 90 ALA A O 1
ATOM 729 N N . LEU A 1 91 ? 4.807 -3.918 -14.839 1.00 88.31 91 LEU A N 1
ATOM 730 C CA . LEU A 1 91 ? 3.772 -4.788 -14.273 1.00 88.31 91 LEU A CA 1
ATOM 731 C C . LEU A 1 91 ? 2.573 -3.974 -13.764 1.00 88.31 91 LEU A C 1
ATOM 733 O O . LEU A 1 91 ? 1.430 -4.294 -14.087 1.00 88.31 91 LEU A O 1
ATOM 737 N N . VAL A 1 92 ? 2.830 -2.888 -13.030 1.00 81.50 92 VAL A N 1
ATOM 738 C CA . VAL A 1 92 ? 1.794 -1.975 -12.527 1.00 81.50 92 VAL A CA 1
ATOM 739 C C . VAL A 1 92 ? 0.998 -1.356 -13.669 1.00 81.50 92 VAL A C 1
ATOM 741 O O . VAL A 1 92 ? -0.231 -1.381 -13.642 1.00 81.50 92 VAL A O 1
ATOM 744 N N . ARG A 1 93 ? 1.670 -0.843 -14.705 1.00 82.19 93 ARG A N 1
ATOM 745 C CA . ARG A 1 93 ? 0.990 -0.247 -15.866 1.00 82.19 93 ARG A CA 1
ATOM 746 C C . ARG A 1 93 ? 0.125 -1.248 -16.626 1.00 82.19 93 ARG A C 1
ATOM 748 O O . ARG A 1 93 ? -0.917 -0.865 -17.145 1.00 82.19 93 ARG A O 1
ATOM 755 N N . LEU A 1 94 ? 0.535 -2.518 -16.686 1.00 88.81 94 LEU A N 1
ATOM 756 C CA . LEU A 1 94 ? -0.265 -3.585 -17.299 1.00 88.81 94 LEU A CA 1
ATOM 757 C C . LEU A 1 94 ? -1.535 -3.910 -16.495 1.00 88.81 94 LEU A C 1
ATOM 759 O O . LEU A 1 94 ? -2.465 -4.487 -17.062 1.00 88.81 94 LEU A O 1
ATOM 763 N N . ALA A 1 95 ? -1.571 -3.550 -15.208 1.00 84.69 95 ALA A N 1
ATOM 764 C CA . ALA A 1 95 ? -2.696 -3.782 -14.307 1.00 84.69 95 ALA A CA 1
ATOM 765 C C . ALA A 1 95 ? -3.653 -2.585 -14.154 1.00 84.69 95 ALA A C 1
ATOM 767 O O . ALA A 1 95 ? -4.802 -2.775 -13.757 1.00 84.69 95 ALA A O 1
ATOM 768 N N . GLN A 1 96 ? -3.210 -1.370 -14.488 1.00 73.88 96 GLN A N 1
ATOM 769 C CA . GLN A 1 96 ? -3.998 -0.141 -14.356 1.00 73.88 96 GLN A CA 1
ATOM 770 C C . GLN A 1 96 ? -5.039 0.013 -15.476 1.00 73.88 96 GLN A C 1
ATOM 772 O O . GLN A 1 96 ? -4.705 0.069 -16.660 1.00 73.88 96 GLN A O 1
ATOM 777 N N . ASP A 1 97 ? -6.309 0.162 -15.100 1.00 66.19 97 ASP A N 1
ATOM 778 C CA . ASP A 1 97 ? -7.452 0.301 -16.014 1.00 66.19 97 ASP A CA 1
ATOM 779 C C . ASP A 1 97 ? -7.563 1.676 -16.691 1.00 66.19 97 ASP A C 1
ATOM 781 O O . ASP A 1 97 ? -8.121 1.784 -17.783 1.00 66.19 97 ASP A O 1
ATOM 785 N N . PHE A 1 98 ? -6.994 2.721 -16.089 1.00 69.31 98 PHE A N 1
ATOM 786 C CA . PHE A 1 98 ? -6.873 4.043 -16.708 1.00 69.31 98 PHE A CA 1
ATOM 787 C C . PHE A 1 98 ? -5.662 4.161 -17.649 1.00 69.31 98 PHE A C 1
ATOM 789 O O . PHE A 1 98 ? -5.665 5.009 -18.539 1.00 69.31 98 PHE A O 1
ATOM 796 N N . ALA A 1 99 ? -4.628 3.328 -17.471 1.00 70.62 99 ALA A N 1
ATOM 797 C CA . ALA A 1 99 ? -3.428 3.342 -18.313 1.00 70.62 99 ALA A CA 1
ATOM 798 C C . ALA A 1 99 ? -3.609 2.506 -19.588 1.00 70.62 99 ALA A C 1
ATOM 800 O O . ALA A 1 99 ? -3.080 2.852 -20.645 1.00 70.62 99 ALA A O 1
ATOM 801 N N . ALA A 1 100 ? -4.369 1.412 -19.498 1.00 72.75 100 ALA A N 1
ATOM 802 C CA . ALA A 1 100 ? -4.671 0.532 -20.615 1.00 72.75 100 ALA A CA 1
ATOM 803 C C . ALA A 1 100 ? -6.175 0.268 -20.698 1.00 72.75 100 ALA A C 1
ATOM 805 O O . ALA A 1 100 ? -6.799 -0.167 -19.735 1.00 72.75 100 ALA A O 1
ATOM 806 N N . ARG A 1 101 ? -6.750 0.428 -21.897 1.00 81.75 101 ARG A N 1
ATOM 807 C CA . ARG A 1 101 ? -8.173 0.133 -22.146 1.00 81.75 101 ARG A CA 1
ATOM 808 C C . ARG A 1 101 ? -8.555 -1.303 -21.766 1.00 81.75 101 ARG A C 1
ATOM 810 O O . ARG A 1 101 ? -9.683 -1.545 -21.339 1.00 81.75 101 ARG A O 1
ATOM 817 N N . TYR A 1 102 ? -7.624 -2.238 -21.949 1.00 87.38 102 TYR A N 1
ATOM 818 C CA . TYR A 1 102 ? -7.758 -3.640 -21.568 1.00 87.38 102 TYR A CA 1
ATOM 819 C C . TYR A 1 102 ? -6.516 -4.059 -20.770 1.00 87.38 102 TYR A C 1
AT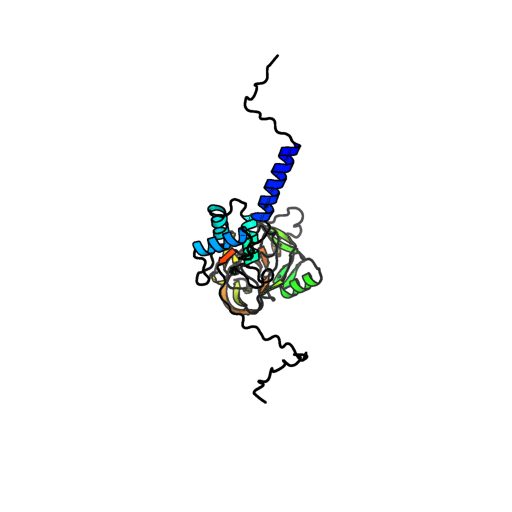OM 821 O O . TYR A 1 102 ? -5.492 -4.370 -21.381 1.00 87.38 102 TYR A O 1
ATOM 829 N N . PRO A 1 103 ? -6.581 -4.046 -19.426 1.00 85.75 103 PRO A N 1
ATOM 830 C CA . PRO A 1 103 ? -5.482 -4.505 -18.585 1.00 85.75 103 PRO A CA 1
ATOM 831 C C . PRO A 1 103 ? -5.092 -5.949 -18.910 1.00 85.75 103 PRO A C 1
ATOM 833 O O . PRO A 1 103 ? -5.948 -6.833 -18.994 1.00 85.75 103 PRO A O 1
ATOM 836 N N . LEU A 1 104 ? -3.791 -6.175 -19.095 1.00 90.38 104 LEU A N 1
ATOM 837 C CA . LEU A 1 104 ? -3.211 -7.488 -19.406 1.00 90.38 104 LEU A CA 1
ATOM 838 C C . LEU A 1 104 ? -2.759 -8.239 -18.153 1.00 90.38 104 LEU A C 1
ATOM 840 O O . LEU A 1 104 ? -2.377 -9.402 -18.240 1.00 90.38 104 LEU A O 1
ATOM 844 N N . VAL A 1 105 ? -2.813 -7.583 -16.997 1.00 88.94 105 VAL A N 1
ATOM 845 C CA . VAL A 1 105 ? -2.549 -8.151 -15.677 1.00 88.94 105 VAL A CA 1
ATOM 846 C C . VAL A 1 105 ? -3.703 -7.754 -14.767 1.00 88.94 105 VAL A C 1
ATOM 848 O O . VAL A 1 105 ? -4.239 -6.656 -14.862 1.00 88.94 105 VAL A O 1
ATOM 851 N N . GLN A 1 106 ? -4.115 -8.651 -13.882 1.00 83.31 106 GLN A N 1
ATOM 852 C CA . GLN A 1 106 ? -4.971 -8.304 -12.762 1.00 83.31 106 GLN A CA 1
ATOM 853 C C . GLN A 1 106 ? -4.077 -8.132 -11.539 1.00 83.31 106 GLN A C 1
ATOM 855 O O . GLN A 1 106 ? -3.526 -9.106 -11.026 1.00 83.31 106 GLN A O 1
ATOM 860 N N . GLY A 1 107 ? -3.919 -6.887 -11.105 1.00 75.31 107 GLY A N 1
ATOM 861 C CA . GLY A 1 107 ? -3.279 -6.567 -9.840 1.00 75.31 107 GLY A CA 1
ATOM 862 C C . GLY A 1 107 ? -4.270 -6.701 -8.685 1.00 75.31 107 GLY A C 1
ATOM 863 O O . GLY A 1 107 ? -5.439 -6.336 -8.814 1.00 75.31 107 GLY A O 1
ATOM 864 N N . GLN A 1 108 ? -3.798 -7.231 -7.564 1.00 69.94 108 GLN A N 1
ATOM 865 C CA . GLN A 1 108 ? -4.423 -7.102 -6.257 1.00 69.94 108 GLN A CA 1
ATOM 866 C C . GLN A 1 108 ? -3.466 -6.287 -5.385 1.00 69.94 108 GLN A C 1
ATOM 868 O O . GLN A 1 108 ? -2.294 -6.614 -5.212 1.00 69.94 108 GLN A O 1
ATOM 873 N N . GLY A 1 109 ? -3.958 -5.140 -4.948 1.00 62.50 109 GLY A N 1
ATOM 874 C CA . GLY A 1 109 ? -3.224 -4.079 -4.273 1.00 62.50 109 GLY A CA 1
ATOM 875 C C . GLY A 1 109 ? -4.233 -3.181 -3.576 1.00 62.50 109 GLY A C 1
ATOM 876 O O . GLY A 1 109 ? -5.428 -3.274 -3.868 1.00 62.50 109 GLY A O 1
ATOM 877 N N . ASN A 1 110 ? -3.747 -2.356 -2.655 1.00 54.66 110 ASN A N 1
ATOM 878 C CA . ASN A 1 110 ? -4.531 -1.610 -1.665 1.00 54.66 110 ASN A CA 1
ATOM 879 C C . ASN A 1 110 ? -5.172 -2.539 -0.635 1.00 54.66 110 ASN A C 1
ATOM 881 O O . ASN A 1 110 ? -6.330 -2.943 -0.751 1.00 54.66 110 ASN A O 1
ATOM 885 N N . PHE A 1 111 ? -4.364 -2.893 0.372 1.00 52.84 111 PHE A N 1
ATOM 886 C CA . PHE A 1 111 ? -4.841 -3.591 1.558 1.00 52.84 111 PHE A CA 1
ATOM 887 C C . PHE A 1 111 ? -5.652 -2.627 2.395 1.00 52.84 111 PHE A C 1
ATOM 889 O O . PHE A 1 111 ? -5.098 -1.856 3.180 1.00 52.84 111 PHE A O 1
ATOM 896 N N . GLY A 1 112 ? -6.964 -2.742 2.254 1.00 56.00 112 GLY A N 1
ATOM 897 C CA . GLY A 1 112 ? -7.851 -2.194 3.244 1.00 56.00 112 GLY A CA 1
ATOM 898 C C . GLY A 1 112 ? -8.248 -0.755 3.047 1.00 56.00 112 GLY A C 1
ATOM 899 O O . GLY A 1 112 ? -7.442 0.139 3.268 1.00 56.00 112 GLY A O 1
ATOM 900 N N . CYS A 1 113 ? -9.526 -0.531 2.808 1.00 80.12 113 CYS A N 1
ATOM 901 C CA . CYS A 1 113 ? -10.107 0.800 2.854 1.00 80.12 113 CYS A CA 1
ATOM 902 C C . CYS A 1 113 ? -11.050 0.907 4.058 1.00 80.12 113 CYS A C 1
ATOM 904 O O . CYS A 1 113 ? -11.561 -0.100 4.558 1.00 80.12 113 CYS A O 1
ATOM 906 N N . PHE A 1 114 ? -11.289 2.128 4.517 1.00 88.56 114 PHE A N 1
ATOM 907 C CA . PHE A 1 114 ? -12.235 2.420 5.590 1.00 88.56 114 PHE A CA 1
ATOM 908 C C . PHE A 1 114 ? -13.536 2.959 5.028 1.00 88.56 114 PHE A C 1
ATOM 910 O O . PHE A 1 114 ? -13.576 3.486 3.920 1.00 88.56 114 PHE A O 1
ATOM 917 N N . THR A 1 115 ? -14.617 2.858 5.782 1.00 91.06 115 THR A N 1
ATOM 918 C CA . THR A 1 115 ? -15.852 3.547 5.410 1.00 91.06 115 THR A CA 1
ATOM 919 C C . THR A 1 115 ? -15.712 5.058 5.578 1.00 91.06 115 THR A C 1
ATOM 921 O O . THR A 1 115 ? -14.896 5.550 6.360 1.00 91.06 115 THR A O 1
ATOM 924 N N . GLY A 1 116 ? -16.520 5.812 4.832 1.00 88.19 116 GLY A N 1
ATOM 925 C CA . GLY A 1 116 ? -16.451 7.274 4.808 1.00 88.19 116 GLY A CA 1
ATOM 926 C C . GLY A 1 116 ? -16.659 7.952 6.168 1.00 88.19 116 GLY A C 1
ATOM 927 O O . GLY A 1 116 ? -16.119 9.029 6.393 1.00 88.19 116 GLY A O 1
ATOM 928 N N . ASP A 1 117 ? -17.401 7.315 7.072 1.00 91.44 117 ASP A N 1
ATOM 929 C CA . ASP A 1 117 ? -17.690 7.758 8.440 1.00 91.44 117 ASP A CA 1
ATOM 930 C C . ASP A 1 117 ? -16.552 7.479 9.434 1.00 91.44 117 ASP A C 1
ATOM 932 O O . ASP A 1 117 ? -16.541 8.045 10.530 1.00 91.44 117 ASP A O 1
ATOM 936 N N . THR A 1 118 ? -15.569 6.655 9.058 1.00 92.44 118 THR A N 1
ATOM 937 C CA . THR A 1 118 ? -14.406 6.385 9.905 1.00 92.44 118 THR A CA 1
ATOM 938 C C . THR A 1 118 ? -13.608 7.673 10.116 1.00 92.44 118 THR A C 1
ATOM 940 O O . THR A 1 118 ? -13.224 8.349 9.161 1.00 92.44 118 THR A O 1
ATOM 943 N N . LYS A 1 119 ? -13.353 8.019 11.382 1.00 93.94 119 LYS A N 1
ATOM 944 C CA . LYS A 1 119 ? -12.685 9.267 11.768 1.00 93.94 119 LYS A CA 1
ATOM 945 C C . LYS A 1 119 ? -11.183 9.085 11.958 1.00 93.94 119 LYS A C 1
ATOM 947 O O . LYS A 1 119 ? -10.737 8.183 12.671 1.00 93.94 119 LYS A O 1
ATOM 952 N N . VAL A 1 120 ? -10.418 10.004 11.385 1.00 93.06 120 VAL A N 1
ATOM 953 C CA . VAL A 1 120 ? -8.965 10.109 11.541 1.00 93.06 120 VAL A CA 1
ATOM 954 C C . VAL A 1 120 ? -8.650 11.155 12.603 1.00 93.06 120 VAL A C 1
ATOM 956 O O . VAL A 1 120 ? -9.297 12.204 12.652 1.00 93.06 120 VAL A O 1
ATOM 959 N N . GLU A 1 121 ? -7.659 10.875 13.449 1.00 92.31 121 GLU A N 1
ATOM 960 C CA . GLU A 1 121 ? -7.179 11.847 14.430 1.00 92.31 121 GLU A CA 1
ATOM 961 C C . GLU A 1 121 ? -6.186 12.813 13.769 1.00 92.31 121 GLU A C 1
ATOM 963 O O . GLU A 1 121 ? -5.098 12.412 13.336 1.00 92.31 121 GLU A O 1
ATOM 968 N N . LEU A 1 122 ? -6.537 14.100 13.735 1.00 92.00 122 LEU A N 1
ATOM 969 C CA . LEU A 1 122 ? -5.663 15.148 13.226 1.00 92.00 122 LEU A CA 1
ATOM 970 C C . LEU A 1 122 ? -4.788 15.747 14.335 1.00 92.00 122 LEU A C 1
ATOM 972 O O . LEU A 1 122 ? -5.154 15.834 15.513 1.00 92.00 122 LEU A O 1
ATOM 976 N N . TYR A 1 123 ? -3.616 16.238 13.942 1.00 87.62 123 TYR A N 1
ATOM 977 C CA . TYR A 1 123 ? -2.690 16.898 14.857 1.00 87.62 123 TYR A CA 1
ATOM 978 C C . TYR A 1 123 ? -3.305 18.145 15.511 1.00 87.62 123 TYR A C 1
ATOM 980 O O . TYR A 1 123 ? -3.125 18.360 16.709 1.00 87.62 123 TYR A O 1
ATOM 988 N N . ASN A 1 124 ? -4.109 18.913 14.770 1.00 85.56 124 ASN A N 1
ATOM 989 C CA . ASN A 1 124 ? -4.750 20.144 15.246 1.00 85.56 124 ASN A CA 1
ATOM 990 C C . ASN A 1 124 ? -5.801 19.937 16.361 1.00 85.56 124 ASN A C 1
ATOM 992 O O . ASN A 1 124 ? -6.277 20.921 16.916 1.00 85.56 124 ASN A O 1
ATOM 996 N N . GLY A 1 125 ? -6.153 18.692 16.708 1.00 84.81 125 GLY A N 1
ATOM 997 C CA . GLY A 1 125 ? -7.170 18.390 17.727 1.00 84.81 125 GLY A CA 1
ATOM 998 C C . GLY A 1 125 ? -8.518 17.974 17.165 1.00 84.81 125 GLY A C 1
ATOM 999 O O . GLY A 1 125 ? -9.369 17.515 17.921 1.00 84.81 125 GLY A O 1
ATOM 1000 N N . GLU A 1 126 ? -8.713 18.100 15.857 1.00 89.75 126 GLU A N 1
ATOM 1001 C CA . GLU A 1 126 ? -9.958 17.716 15.215 1.00 89.75 126 GLU A CA 1
ATOM 1002 C C . GLU A 1 126 ? -9.982 16.224 14.867 1.00 89.75 126 GLU A C 1
ATOM 1004 O O . GLU A 1 126 ? -8.964 15.599 14.563 1.00 89.75 126 GLU A O 1
ATOM 1009 N N . GLN A 1 127 ? -11.189 15.663 14.853 1.00 93.31 127 GLN A N 1
ATOM 1010 C CA . GLN A 1 127 ? -11.458 14.325 14.343 1.00 93.31 127 GLN A CA 1
ATOM 1011 C C . GLN A 1 127 ? -12.336 14.455 13.109 1.00 93.31 127 GLN A C 1
ATOM 1013 O O . GLN A 1 127 ? -13.487 14.886 13.206 1.00 93.31 127 GLN A O 1
ATOM 1018 N N . LYS A 1 128 ? -11.791 14.092 11.950 1.00 93.19 128 LYS A N 1
ATOM 1019 C CA . LYS A 1 128 ? -12.466 14.258 10.659 1.00 93.19 128 LYS A CA 1
ATOM 1020 C C . LYS A 1 128 ? -12.798 12.898 10.046 1.00 93.19 128 LYS A C 1
ATOM 1022 O O . LYS A 1 128 ? -11.912 12.041 10.006 1.00 93.19 128 LYS A O 1
ATOM 1027 N N . PRO A 1 129 ? -14.038 12.671 9.576 1.00 94.38 129 PRO A N 1
ATOM 1028 C CA . PRO A 1 129 ? -14.365 11.491 8.784 1.00 94.38 129 PRO A CA 1
ATOM 1029 C C . PRO A 1 129 ? -13.655 11.535 7.422 1.00 94.38 129 PRO A C 1
ATOM 1031 O O . PRO A 1 129 ? -13.324 12.613 6.918 1.00 94.38 129 PRO A O 1
ATOM 1034 N N . PHE A 1 130 ? -13.446 10.376 6.795 1.00 91.19 130 PHE A N 1
ATOM 1035 C CA . PHE A 1 130 ? -12.828 10.286 5.466 1.00 91.19 130 PHE A CA 1
ATOM 1036 C C . PHE A 1 130 ? -13.542 11.136 4.409 1.00 91.19 130 PHE A C 1
ATOM 1038 O O . PHE A 1 130 ? -12.875 11.743 3.572 1.00 91.19 130 PHE A O 1
ATOM 1045 N N . THR A 1 131 ? -14.872 11.228 4.454 1.00 92.00 131 THR A N 1
ATOM 1046 C CA . THR A 1 131 ? -15.646 12.077 3.532 1.00 92.00 131 THR A CA 1
ATOM 1047 C C . THR A 1 131 ? -15.228 13.545 3.605 1.00 92.00 131 THR A C 1
ATOM 1049 O O . THR A 1 131 ? -14.953 14.155 2.573 1.00 92.00 131 THR A O 1
ATOM 1052 N N . GLU A 1 132 ? -15.095 14.096 4.813 1.00 92.88 132 GLU A N 1
ATOM 1053 C CA . GLU A 1 132 ? -14.642 15.475 5.015 1.00 92.88 132 GLU A CA 1
ATOM 1054 C C . GLU A 1 132 ? -13.177 15.661 4.610 1.00 92.88 132 GLU A C 1
ATOM 1056 O O . GLU A 1 132 ? -12.830 16.690 4.036 1.00 92.88 132 GLU A O 1
ATOM 1061 N N . LEU A 1 133 ? -12.312 14.668 4.847 1.00 90.94 133 LEU A N 1
ATOM 1062 C CA . LEU A 1 133 ? -10.909 14.736 4.422 1.00 90.94 133 LEU A CA 1
ATOM 1063 C C . LEU A 1 133 ? -10.775 14.837 2.898 1.00 90.94 133 LEU A C 1
ATOM 1065 O O . LEU A 1 133 ? -9.954 15.612 2.404 1.00 90.94 133 LEU A O 1
ATOM 1069 N N . VAL A 1 134 ? -11.603 14.102 2.150 1.00 89.31 134 VAL A N 1
ATOM 1070 C CA . VAL A 1 134 ? -11.668 14.202 0.682 1.00 89.31 134 VAL A CA 1
ATOM 1071 C C . VAL A 1 134 ? -12.102 15.607 0.254 1.00 89.31 134 VAL A C 1
ATOM 1073 O O . VAL A 1 134 ? -11.484 16.210 -0.624 1.00 89.31 134 VAL A O 1
ATOM 1076 N N . GLU A 1 135 ? -13.128 16.171 0.892 1.00 89.62 135 GLU A N 1
ATOM 1077 C CA . GLU A 1 135 ? -13.583 17.537 0.603 1.00 89.62 135 GLU A CA 1
ATOM 1078 C C . GLU A 1 135 ? -12.526 18.597 0.931 1.00 89.62 135 GLU A C 1
ATOM 1080 O O . GLU A 1 135 ? -12.335 19.544 0.165 1.00 89.62 135 GLU A O 1
ATOM 1085 N N . MET A 1 136 ? -11.818 18.440 2.052 1.00 90.31 136 MET A N 1
ATOM 1086 C CA . MET A 1 136 ? -10.708 19.309 2.441 1.00 90.31 136 MET A CA 1
ATOM 1087 C C . MET A 1 136 ? -9.598 19.281 1.388 1.00 90.31 136 MET A C 1
ATOM 1089 O O . MET A 1 136 ? -9.122 20.342 0.978 1.00 90.31 136 MET A O 1
ATOM 1093 N N . ALA A 1 137 ? -9.240 18.095 0.892 1.00 87.25 137 ALA A N 1
ATOM 1094 C CA . ALA A 1 137 ? -8.234 17.952 -0.154 1.00 87.25 137 ALA A CA 1
ATOM 1095 C C . ALA A 1 137 ? -8.669 18.595 -1.480 1.00 87.25 137 ALA A C 1
ATOM 1097 O O . ALA A 1 137 ? -7.860 19.271 -2.115 1.00 87.25 137 ALA A O 1
ATOM 1098 N N . HIS A 1 138 ? -9.944 18.479 -1.872 1.00 86.81 138 HIS A N 1
ATOM 1099 C CA . HIS A 1 138 ? -10.475 19.180 -3.050 1.00 86.81 138 HIS A CA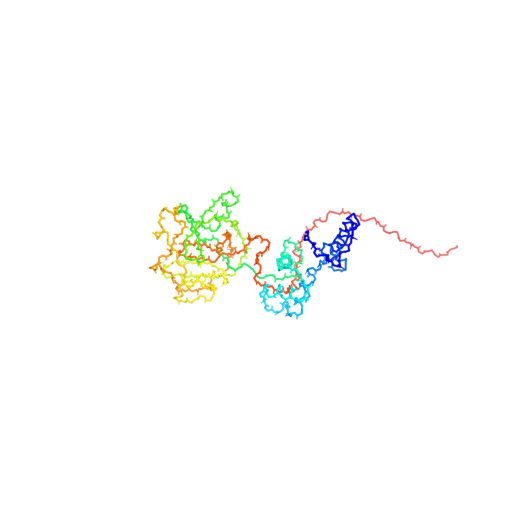 1
ATOM 1100 C C . HIS A 1 138 ? -10.427 20.708 -2.911 1.00 86.81 138 HIS A C 1
ATOM 1102 O O . HIS A 1 138 ? -10.238 21.409 -3.902 1.00 86.81 138 HIS A O 1
ATOM 1108 N N . LYS A 1 139 ? -10.553 21.230 -1.686 1.00 89.50 139 LYS A N 1
ATOM 1109 C CA . LYS A 1 139 ? -10.377 22.659 -1.374 1.00 89.50 139 LYS A CA 1
ATOM 1110 C C . LYS A 1 139 ? -8.902 23.076 -1.267 1.00 89.50 139 LYS A C 1
ATOM 1112 O O . LYS A 1 139 ? -8.622 24.238 -0.989 1.00 89.50 139 LYS A O 1
ATOM 1117 N N . GLY A 1 140 ? -7.960 22.150 -1.460 1.00 86.00 140 GLY A N 1
ATOM 1118 C CA . GLY A 1 140 ? -6.522 22.398 -1.332 1.00 86.00 140 GLY A CA 1
ATOM 1119 C C . GLY A 1 140 ? -6.037 22.558 0.112 1.00 86.00 140 GLY A C 1
ATOM 1120 O O . GLY A 1 140 ? -4.906 22.994 0.330 1.00 86.00 140 GLY A O 1
ATOM 1121 N N . LEU A 1 141 ? -6.866 22.215 1.103 1.00 87.81 141 LEU A N 1
ATOM 1122 C CA . LEU A 1 141 ? -6.495 22.270 2.514 1.00 87.81 141 LEU A CA 1
ATOM 1123 C C . LEU A 1 141 ? -5.609 21.074 2.866 1.00 87.81 141 LEU A C 1
ATOM 1125 O O . LEU A 1 141 ? -5.867 19.941 2.460 1.00 87.81 141 LEU A O 1
ATOM 1129 N N . ARG A 1 142 ? -4.561 21.334 3.647 1.00 86.75 142 ARG A N 1
ATOM 1130 C CA . ARG A 1 142 ? -3.630 20.312 4.133 1.00 86.75 142 ARG A CA 1
ATOM 1131 C C . ARG A 1 142 ? -3.919 20.007 5.594 1.00 86.75 142 ARG A C 1
ATOM 1133 O O . ARG A 1 142 ? -4.210 20.916 6.366 1.00 86.75 142 ARG A O 1
ATOM 1140 N N . ALA A 1 143 ? -3.805 18.736 5.956 1.00 88.62 143 ALA A N 1
ATOM 1141 C CA . ALA A 1 143 ? -3.946 18.263 7.324 1.00 88.62 143 ALA A CA 1
ATOM 1142 C C . ALA A 1 143 ? -2.723 17.430 7.714 1.00 88.62 143 ALA A C 1
ATOM 1144 O O . ALA A 1 143 ? -2.078 16.806 6.870 1.00 88.62 143 ALA A O 1
ATOM 1145 N N . GLU A 1 144 ? -2.419 17.418 9.003 1.00 90.38 144 GLU A N 1
ATOM 1146 C CA . GLU A 1 144 ? -1.343 16.626 9.585 1.00 90.38 144 GLU A CA 1
ATOM 1147 C C . GLU A 1 144 ? -1.938 15.580 10.521 1.00 90.38 144 GLU A C 1
ATOM 1149 O O . GLU A 1 144 ? -2.914 15.850 11.223 1.00 90.38 144 GLU A O 1
ATOM 1154 N N . ILE A 1 145 ? -1.350 14.388 10.527 1.00 91.00 145 ILE A N 1
ATOM 1155 C CA . ILE A 1 145 ? -1.844 13.230 11.271 1.00 91.00 145 ILE A CA 1
ATOM 1156 C C . ILE A 1 145 ? -0.720 12.557 12.051 1.00 91.00 145 ILE A C 1
ATOM 1158 O O . ILE A 1 145 ? 0.469 12.725 11.755 1.00 91.00 145 ILE A O 1
ATOM 1162 N N . PHE A 1 146 ? -1.107 11.769 13.050 1.00 90.44 146 PHE A N 1
ATOM 1163 C CA . PHE A 1 146 ? -0.176 10.964 13.827 1.00 90.44 146 PHE A CA 1
ATOM 1164 C C . PHE A 1 146 ? 0.130 9.646 13.122 1.00 90.44 146 PHE A C 1
ATOM 1166 O O . PHE A 1 146 ? -0.759 8.977 12.600 1.00 90.44 146 PHE A O 1
ATOM 1173 N N . THR A 1 147 ? 1.396 9.256 13.169 1.00 89.88 147 THR A N 1
ATOM 1174 C CA . THR A 1 147 ? 1.949 8.034 12.579 1.00 89.88 147 THR A CA 1
ATOM 1175 C C . THR A 1 147 ? 2.951 7.416 13.549 1.00 89.88 147 THR A C 1
ATOM 1177 O O . THR A 1 147 ? 3.389 8.086 14.481 1.00 89.88 147 THR A O 1
ATOM 1180 N N . VAL A 1 148 ? 3.342 6.167 13.343 1.00 88.00 148 VAL A N 1
ATOM 1181 C CA . VAL A 1 148 ? 4.336 5.446 14.145 1.00 88.00 148 VAL A CA 1
ATOM 1182 C C . VAL A 1 148 ? 5.526 5.081 13.270 1.00 88.00 148 VAL A C 1
ATOM 1184 O O . VAL A 1 148 ? 5.359 4.590 12.155 1.00 88.00 148 VAL A O 1
ATOM 1187 N N . ASP A 1 149 ? 6.737 5.328 13.763 1.00 84.19 149 ASP A N 1
ATOM 1188 C CA . ASP A 1 149 ? 7.968 4.895 13.104 1.00 84.19 149 ASP A CA 1
ATOM 1189 C C . ASP A 1 149 ? 8.318 3.424 13.435 1.00 84.19 149 ASP A C 1
ATOM 1191 O O . ASP A 1 149 ? 7.749 2.837 14.360 1.00 84.19 149 ASP A O 1
ATOM 1195 N N . PRO A 1 150 ? 9.270 2.792 12.721 1.00 80.75 150 PRO A N 1
ATOM 1196 C CA . PRO A 1 150 ? 9.689 1.414 13.009 1.00 80.75 150 PRO A CA 1
ATOM 1197 C C . PRO A 1 150 ? 10.210 1.193 14.439 1.00 80.75 150 PRO A C 1
ATOM 1199 O O . PRO A 1 150 ? 10.200 0.070 14.940 1.00 80.75 150 PRO A O 1
ATOM 1202 N N . HIS A 1 151 ? 10.632 2.263 15.119 1.00 81.56 151 HIS A N 1
ATOM 1203 C CA . HIS A 1 151 ? 11.084 2.250 16.509 1.00 81.56 151 HIS A CA 1
ATOM 1204 C C . HIS A 1 151 ? 9.941 2.474 17.514 1.00 81.56 151 HIS A C 1
ATOM 1206 O O . HIS A 1 151 ? 10.201 2.623 18.706 1.00 81.56 151 HIS A O 1
ATOM 1212 N N . ARG A 1 152 ? 8.680 2.449 17.058 1.00 82.31 152 ARG A N 1
ATOM 1213 C CA . ARG A 1 152 ? 7.459 2.620 17.864 1.00 82.31 152 ARG A CA 1
ATOM 1214 C C . ARG A 1 152 ? 7.314 4.005 18.488 1.00 82.31 152 ARG A C 1
ATOM 1216 O O . ARG A 1 152 ? 6.654 4.156 19.520 1.00 82.31 152 ARG A O 1
ATOM 1223 N N . ASN A 1 153 ? 7.896 5.015 17.852 1.00 86.12 153 ASN A N 1
ATOM 1224 C CA . ASN A 1 153 ? 7.693 6.398 18.241 1.00 86.12 153 ASN A CA 1
ATOM 1225 C C . ASN A 1 153 ? 6.615 7.046 17.386 1.00 86.12 153 ASN A C 1
ATOM 1227 O O . ASN A 1 153 ? 6.606 6.912 16.163 1.00 86.12 153 ASN A O 1
ATOM 1231 N N . VAL A 1 154 ? 5.753 7.817 18.035 1.00 87.88 154 VAL A N 1
ATOM 1232 C CA . VAL A 1 154 ? 4.762 8.647 17.368 1.00 87.88 154 VAL A CA 1
ATOM 1233 C C . VAL A 1 154 ? 5.460 9.819 16.672 1.00 87.88 154 VAL A C 1
ATOM 1235 O O . VAL A 1 154 ? 6.283 10.515 17.274 1.00 87.88 154 VAL A O 1
ATOM 1238 N N . ARG A 1 155 ? 5.123 10.032 15.399 1.00 86.81 155 ARG A N 1
ATOM 1239 C CA . ARG A 1 155 ? 5.593 11.102 14.511 1.00 86.81 155 ARG A CA 1
ATOM 1240 C C . ARG A 1 155 ? 4.399 11.810 13.879 1.00 86.81 155 ARG A C 1
ATOM 1242 O O . ARG A 1 155 ? 3.380 11.176 13.613 1.00 86.81 155 ARG A O 1
ATOM 1249 N N . ILE A 1 156 ? 4.549 13.093 13.564 1.00 88.31 156 ILE A N 1
ATOM 1250 C CA . ILE A 1 156 ? 3.570 13.836 12.760 1.00 88.31 156 ILE A CA 1
ATOM 1251 C C . ILE A 1 156 ? 4.002 13.788 11.298 1.00 88.31 156 ILE A C 1
ATOM 1253 O O . ILE A 1 156 ? 5.175 14.019 10.982 1.00 88.31 156 ILE A O 1
ATOM 1257 N N . LYS A 1 157 ? 3.059 13.480 10.409 1.00 87.88 157 LYS A N 1
ATOM 1258 C CA . LYS A 1 157 ? 3.259 13.517 8.960 1.00 87.88 157 LYS A CA 1
ATOM 1259 C C . LYS A 1 157 ? 2.071 14.195 8.277 1.00 87.88 157 LYS A C 1
ATOM 1261 O O . LYS A 1 157 ? 0.948 14.097 8.775 1.00 87.88 157 LYS A O 1
ATOM 1266 N N . PRO A 1 158 ? 2.298 14.870 7.139 1.00 88.44 158 PRO A N 1
ATOM 1267 C CA . PRO A 1 158 ? 1.207 15.399 6.339 1.00 88.44 158 PRO A CA 1
ATOM 1268 C C . PRO A 1 158 ? 0.389 14.249 5.747 1.00 88.44 158 PRO A C 1
ATOM 1270 O O . PRO A 1 158 ? 0.941 13.271 5.240 1.00 88.44 158 PRO A O 1
ATOM 1273 N N . LEU A 1 159 ? -0.929 14.398 5.789 1.00 87.12 159 LEU A N 1
ATOM 1274 C CA . LEU A 1 159 ? -1.863 13.546 5.070 1.00 87.12 159 LEU A CA 1
ATOM 1275 C C . LEU A 1 159 ? -1.859 13.931 3.586 1.00 87.12 159 LEU A C 1
ATOM 1277 O O . LEU A 1 159 ? -1.893 15.115 3.238 1.00 87.12 159 LEU A O 1
ATOM 1281 N N . ARG A 1 160 ? -1.854 12.931 2.705 1.00 82.81 160 ARG A N 1
ATOM 1282 C CA . ARG A 1 160 ? -1.918 13.088 1.250 1.00 82.81 160 ARG A CA 1
ATOM 1283 C C . ARG A 1 160 ? -3.100 12.344 0.649 1.00 82.81 160 ARG A C 1
ATOM 1285 O O . ARG A 1 160 ? -3.538 11.328 1.172 1.00 82.81 160 ARG A O 1
ATOM 1292 N N . ALA A 1 161 ? -3.577 12.867 -0.477 1.00 79.44 161 ALA A N 1
ATOM 1293 C CA . ALA A 1 161 ? -4.473 12.197 -1.418 1.00 79.44 161 ALA A CA 1
ATOM 1294 C C . ALA A 1 161 ? -5.635 11.373 -0.805 1.00 79.44 161 ALA A C 1
ATOM 1296 O O . ALA A 1 161 ? -5.829 10.230 -1.228 1.00 79.44 161 ALA A O 1
ATOM 1297 N N . PRO A 1 162 ? -6.430 11.905 0.151 1.00 84.50 162 PRO A N 1
ATOM 1298 C CA . PRO A 1 162 ? -7.631 11.210 0.595 1.00 84.50 162 PRO A CA 1
ATOM 1299 C C . PRO A 1 162 ? -8.592 11.075 -0.591 1.00 84.50 162 PRO A C 1
ATOM 1301 O O . PRO A 1 162 ? -8.857 12.052 -1.297 1.00 84.50 162 PRO A O 1
ATOM 1304 N N . ARG A 1 163 ? -9.102 9.867 -0.840 1.00 83.19 163 ARG A N 1
ATOM 1305 C CA . ARG A 1 163 ? -9.950 9.573 -2.005 1.00 83.19 163 ARG A CA 1
ATOM 1306 C C . ARG A 1 163 ? -10.919 8.427 -1.739 1.00 83.19 163 ARG A C 1
ATOM 1308 O O . ARG A 1 163 ? -10.676 7.548 -0.917 1.00 83.19 163 ARG A O 1
ATOM 1315 N N . LEU A 1 164 ? -12.007 8.419 -2.502 1.00 81.25 164 LEU A N 1
ATOM 1316 C CA . LEU A 1 164 ? -12.863 7.247 -2.652 1.00 81.25 164 LEU A CA 1
ATOM 1317 C C . LEU A 1 164 ? -12.137 6.215 -3.526 1.00 81.25 164 LEU A C 1
ATOM 1319 O O . LEU A 1 164 ? -11.776 6.529 -4.660 1.00 81.25 164 LEU A O 1
ATOM 1323 N N . VAL A 1 165 ? -11.955 4.994 -3.023 1.00 77.75 165 VAL A N 1
ATOM 1324 C CA . VAL A 1 165 ? -11.223 3.935 -3.739 1.00 77.75 165 VAL A CA 1
ATOM 1325 C C . VAL A 1 165 ? -12.182 2.979 -4.434 1.00 77.75 165 VAL A C 1
ATOM 1327 O O . VAL A 1 165 ? -12.063 2.740 -5.635 1.00 77.75 165 VAL A O 1
ATOM 1330 N N . ARG A 1 166 ? -13.145 2.417 -3.693 1.00 77.81 166 ARG A N 1
ATOM 1331 C CA . ARG A 1 166 ? -14.106 1.437 -4.221 1.00 77.81 166 ARG A CA 1
ATOM 1332 C C . ARG A 1 166 ? -15.510 1.771 -3.739 1.00 77.81 166 ARG A C 1
ATOM 1334 O O . ARG A 1 166 ? -15.701 2.274 -2.637 1.00 77.81 166 ARG A O 1
ATOM 1341 N N . ARG A 1 167 ? -16.501 1.500 -4.587 1.00 80.31 167 ARG A N 1
ATOM 1342 C CA . ARG A 1 167 ? -17.917 1.673 -4.251 1.00 80.31 167 ARG A CA 1
ATOM 1343 C C . ARG A 1 167 ? -18.554 0.335 -3.937 1.00 80.31 167 ARG A C 1
ATOM 1345 O O . ARG A 1 167 ? -18.281 -0.638 -4.643 1.00 80.31 167 ARG A O 1
ATOM 1352 N N . ASN A 1 168 ? -19.453 0.324 -2.957 1.00 83.69 168 ASN A N 1
ATOM 1353 C CA . ASN A 1 168 ? -20.246 -0.846 -2.592 1.00 83.69 168 ASN A CA 1
ATOM 1354 C C . ASN A 1 168 ? -19.383 -2.116 -2.411 1.00 83.69 168 ASN A C 1
ATOM 1356 O O . ASN A 1 168 ? -19.644 -3.139 -3.047 1.00 83.69 168 ASN A O 1
ATOM 1360 N N . ASP A 1 169 ? -18.338 -2.051 -1.589 1.00 81.50 169 ASP A N 1
ATOM 1361 C CA . ASP A 1 169 ? -17.402 -3.146 -1.284 1.00 81.50 169 ASP A CA 1
ATOM 1362 C C . ASP A 1 169 ? -17.832 -3.857 0.017 1.00 81.50 169 ASP A C 1
ATOM 1364 O O . ASP A 1 169 ? -18.380 -3.179 0.889 1.00 81.50 169 ASP A O 1
ATOM 1368 N N . PRO A 1 170 ? -17.669 -5.189 0.192 1.00 86.94 170 PRO A N 1
ATOM 1369 C CA . PRO A 1 170 ? -17.954 -5.829 1.472 1.00 86.94 170 PRO A CA 1
ATOM 1370 C C . PRO A 1 170 ? -17.086 -5.235 2.578 1.00 86.94 170 PRO A C 1
ATOM 1372 O O . PRO A 1 170 ? -15.889 -5.022 2.392 1.00 86.94 170 PRO A O 1
ATOM 1375 N N . VAL A 1 171 ? -17.695 -5.021 3.739 1.00 93.06 171 VAL A N 1
ATOM 1376 C CA . VAL A 1 171 ? -17.028 -4.466 4.916 1.00 93.06 171 VAL A CA 1
ATOM 1377 C C . VAL A 1 171 ? -17.272 -5.324 6.151 1.00 93.06 171 VAL A C 1
ATOM 1379 O O . VAL A 1 171 ? -18.287 -6.015 6.280 1.00 93.06 171 VAL A O 1
ATOM 1382 N N . VAL A 1 172 ? -16.319 -5.271 7.071 1.00 94.00 172 VAL A N 1
ATOM 1383 C CA . VAL A 1 172 ? -16.386 -5.846 8.411 1.00 94.00 172 VAL A CA 1
ATOM 1384 C C . VAL A 1 172 ? -16.304 -4.725 9.434 1.00 94.00 172 VAL A C 1
ATOM 1386 O O . VAL A 1 172 ? -15.613 -3.725 9.232 1.00 94.00 172 VAL A O 1
ATOM 1389 N N . LYS A 1 173 ? -17.011 -4.898 10.544 1.00 95.81 173 LYS A N 1
ATOM 1390 C CA . LYS A 1 173 ? -16.943 -4.024 11.704 1.00 95.81 173 LYS A CA 1
ATOM 1391 C C . LYS A 1 173 ? -16.091 -4.685 12.776 1.00 95.81 173 LYS A C 1
ATOM 1393 O O . LYS A 1 173 ? -16.395 -5.785 13.233 1.00 95.81 173 LYS A O 1
ATOM 1398 N N . VAL A 1 174 ? -15.029 -3.996 13.165 1.00 94.88 174 VAL A N 1
ATOM 1399 C CA . VAL A 1 174 ? -14.141 -4.350 14.269 1.00 94.88 174 VAL A CA 1
ATOM 1400 C C . VAL A 1 174 ? -14.548 -3.501 15.470 1.00 94.88 174 VAL A C 1
ATOM 1402 O O . VAL A 1 174 ? -14.418 -2.279 15.443 1.00 94.88 174 VAL A O 1
ATOM 1405 N N . THR A 1 175 ? -15.052 -4.141 16.521 1.00 95.38 175 THR A N 1
ATOM 1406 C CA . THR A 1 175 ? -15.380 -3.480 17.789 1.00 95.38 175 THR A CA 1
ATOM 1407 C C . THR A 1 175 ? -14.219 -3.670 18.757 1.00 95.38 175 THR A C 1
ATOM 1409 O O . THR A 1 175 ? -13.769 -4.799 18.973 1.00 95.38 175 THR A O 1
ATOM 1412 N N . LEU A 1 176 ? -13.733 -2.585 19.352 1.00 94.44 176 LEU A N 1
ATOM 1413 C CA . LEU A 1 176 ? -12.677 -2.599 20.364 1.00 94.44 176 LEU A CA 1
ATOM 1414 C C . LEU A 1 176 ? -13.262 -2.744 21.777 1.00 94.44 176 LEU A C 1
ATOM 1416 O O . LEU A 1 176 ? -14.427 -2.438 22.014 1.00 94.44 176 LEU A O 1
ATOM 1420 N N . GLU A 1 177 ? -12.448 -3.176 22.743 1.00 92.50 177 GLU A N 1
ATOM 1421 C CA . GLU A 1 177 ? -12.841 -3.228 24.166 1.00 92.50 177 GLU A CA 1
ATOM 1422 C C . GLU A 1 177 ? -13.184 -1.843 24.742 1.00 92.50 177 GLU A C 1
ATOM 1424 O O . GLU A 1 177 ? -13.958 -1.748 25.690 1.00 92.50 177 GLU A O 1
ATOM 1429 N N . SER A 1 178 ? -12.668 -0.765 24.143 1.00 89.06 178 SER A N 1
ATOM 1430 C CA . SER A 1 178 ? -13.038 0.616 24.479 1.00 89.06 178 SER A CA 1
ATOM 1431 C C . SER A 1 178 ? -14.471 0.992 24.075 1.00 89.06 178 SER A C 1
ATOM 1433 O O . SER A 1 178 ? -14.932 2.074 24.427 1.00 89.06 178 SER A O 1
ATOM 1435 N N . GLY A 1 179 ? -15.162 0.137 23.312 1.00 90.62 179 GLY A N 1
ATOM 1436 C CA . GLY A 1 179 ? -16.460 0.424 22.700 1.00 90.62 179 GLY A CA 1
ATOM 1437 C C . GLY A 1 179 ? -16.368 1.141 21.351 1.00 90.62 179 GLY A C 1
ATOM 1438 O O . GLY A 1 179 ? -17.388 1.317 20.692 1.00 90.62 179 GLY A O 1
ATOM 1439 N N . ALA A 1 180 ? -15.166 1.529 20.909 1.00 91.88 180 ALA A N 1
ATOM 1440 C CA . ALA A 1 180 ? -14.974 2.122 19.591 1.00 91.88 180 ALA A CA 1
ATOM 1441 C C . ALA A 1 180 ? -15.224 1.093 18.478 1.00 91.88 180 ALA A C 1
ATOM 1443 O O . ALA A 1 180 ? -14.821 -0.069 18.578 1.00 91.88 180 ALA A O 1
ATOM 1444 N N . GLU A 1 181 ? -15.857 1.539 17.397 1.00 93.81 181 GLU A N 1
ATOM 1445 C CA . GLU A 1 181 ? -16.156 0.721 16.225 1.00 93.81 181 GLU A CA 1
ATOM 1446 C C . GLU A 1 181 ? -15.379 1.235 15.013 1.00 93.81 181 GLU A C 1
ATOM 1448 O O . GLU A 1 181 ? -15.289 2.439 14.778 1.00 93.81 181 GLU A O 1
ATOM 1453 N N . ILE A 1 182 ? -14.804 0.311 14.247 1.00 94.31 182 ILE A N 1
ATOM 1454 C CA . ILE A 1 182 ? -14.044 0.604 13.033 1.00 94.31 182 ILE A CA 1
ATOM 1455 C C . ILE A 1 182 ? -14.615 -0.256 11.915 1.00 94.31 182 ILE A C 1
ATOM 1457 O O . ILE A 1 182 ? -14.596 -1.484 12.011 1.00 94.31 182 ILE A O 1
ATOM 1461 N N . VAL A 1 183 ? -15.109 0.370 10.849 1.00 94.25 183 VAL A N 1
ATOM 1462 C CA . VAL A 1 183 ? -15.661 -0.346 9.695 1.00 94.25 183 VAL A CA 1
ATOM 1463 C C . VAL A 1 183 ? -14.687 -0.239 8.526 1.00 94.25 183 VAL A C 1
ATOM 1465 O O . VAL A 1 183 ? -14.308 0.849 8.093 1.00 94.25 183 VAL A O 1
ATOM 1468 N N . CYS A 1 184 ? -14.233 -1.387 8.033 1.00 91.19 184 CYS A N 1
ATOM 1469 C CA . CYS A 1 184 ? -13.191 -1.475 7.013 1.00 91.19 184 CYS A CA 1
ATOM 1470 C C . CYS A 1 184 ? -13.395 -2.693 6.114 1.00 91.19 184 CYS A C 1
ATOM 1472 O O . CYS A 1 184 ? -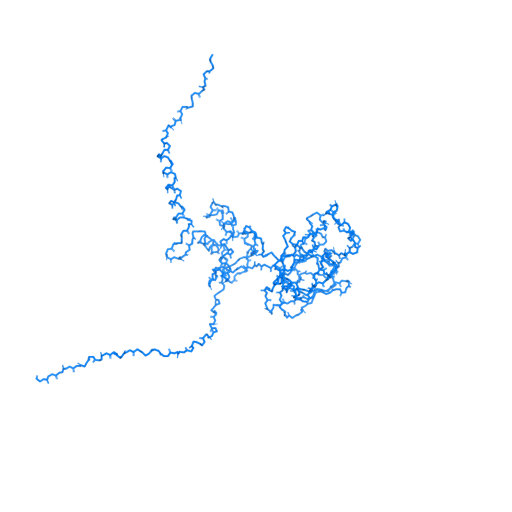14.217 -3.565 6.399 1.00 91.19 184 CYS A O 1
ATOM 1474 N N . THR A 1 185 ? -12.668 -2.767 5.004 1.00 88.06 185 THR A N 1
ATOM 1475 C CA . THR A 1 185 ? -12.716 -3.954 4.146 1.00 88.06 185 THR A CA 1
ATOM 1476 C C . THR A 1 185 ? -12.041 -5.159 4.836 1.00 88.06 185 THR A C 1
ATOM 1478 O O . THR A 1 185 ? -11.119 -4.978 5.635 1.00 88.06 185 THR A O 1
ATOM 1481 N N . PRO A 1 186 ? -12.479 -6.406 4.559 1.00 85.88 186 PRO A N 1
ATOM 1482 C CA . PRO A 1 186 ? -11.970 -7.623 5.208 1.00 85.88 186 PRO A CA 1
ATOM 1483 C C . PRO A 1 186 ? -10.443 -7.796 5.168 1.00 85.88 186 PRO A C 1
ATOM 1485 O O . PRO A 1 186 ? -9.858 -8.365 6.088 1.00 85.88 186 PRO A O 1
ATOM 1488 N N . ASP A 1 187 ? -9.815 -7.301 4.104 1.00 79.06 187 ASP A N 1
ATOM 1489 C CA . ASP A 1 187 ? -8.382 -7.346 3.811 1.00 79.06 187 ASP A CA 1
ATOM 1490 C C . ASP A 1 187 ? -7.580 -6.200 4.458 1.00 79.06 187 ASP A C 1
ATOM 1492 O O . ASP A 1 187 ? -6.356 -6.145 4.305 1.00 79.06 187 ASP A O 1
ATOM 1496 N N . HIS A 1 188 ? -8.234 -5.284 5.188 1.00 83.88 188 HIS A N 1
ATOM 1497 C CA . HIS A 1 188 ? -7.544 -4.189 5.863 1.00 83.88 188 HIS A CA 1
ATOM 1498 C C . HIS A 1 188 ? -6.631 -4.694 6.970 1.00 83.88 188 HIS A C 1
ATOM 1500 O O . HIS A 1 188 ? -7.040 -5.485 7.816 1.00 83.88 188 HIS A O 1
ATOM 1506 N N . ARG A 1 189 ? -5.381 -4.227 6.987 1.00 84.00 189 ARG A N 1
ATOM 1507 C CA . ARG A 1 189 ? -4.368 -4.705 7.926 1.00 84.00 189 ARG A CA 1
ATOM 1508 C C . ARG A 1 189 ? -4.275 -3.815 9.154 1.00 84.00 189 ARG A C 1
ATOM 1510 O O . ARG A 1 189 ? -3.906 -2.649 9.078 1.00 84.00 189 ARG A O 1
ATOM 1517 N N . PHE A 1 190 ? -4.502 -4.411 10.311 1.00 88.25 190 PHE A N 1
ATOM 1518 C CA . PHE A 1 190 ? -4.255 -3.777 11.593 1.00 88.25 190 PHE A CA 1
ATOM 1519 C C . PHE A 1 190 ? -2.844 -4.094 12.072 1.00 88.25 190 PHE A C 1
ATOM 1521 O O . PHE A 1 190 ? -2.393 -5.240 11.993 1.00 88.25 190 PHE A O 1
ATOM 1528 N N . MET A 1 191 ? -2.156 -3.071 12.577 1.00 87.12 191 MET A N 1
ATOM 1529 C CA . MET A 1 191 ? -0.873 -3.236 13.246 1.00 87.12 191 MET A CA 1
ATOM 1530 C C . MET A 1 191 ? -1.128 -3.784 14.651 1.00 87.12 191 MET A C 1
ATOM 1532 O O . MET A 1 191 ? -1.867 -3.187 15.434 1.00 87.12 191 MET A O 1
ATOM 1536 N N . LEU A 1 192 ? -0.525 -4.921 14.976 1.00 90.19 192 LEU A N 1
ATOM 1537 C CA . LEU A 1 192 ? -0.556 -5.501 16.311 1.00 90.19 192 LEU A CA 1
ATOM 1538 C C . LEU A 1 192 ? 0.517 -4.858 17.198 1.00 90.19 192 LEU A C 1
ATOM 1540 O O . LEU A 1 192 ? 1.486 -4.259 16.727 1.00 90.19 192 LEU A O 1
ATOM 1544 N N . ARG A 1 193 ? 0.366 -4.994 18.517 1.00 88.25 193 ARG A N 1
ATOM 1545 C CA . ARG A 1 193 ? 1.304 -4.443 19.511 1.00 88.25 193 ARG A CA 1
ATOM 1546 C C . ARG A 1 193 ? 2.724 -5.012 19.385 1.00 88.25 193 ARG A C 1
ATOM 1548 O O . ARG A 1 193 ? 3.683 -4.366 19.809 1.00 88.25 193 ARG A O 1
ATOM 1555 N N . ASP A 1 194 ? 2.877 -6.197 18.804 1.00 83.69 194 ASP A N 1
ATOM 1556 C CA . ASP A 1 194 ? 4.172 -6.816 18.503 1.00 83.69 194 ASP A CA 1
ATOM 1557 C C . ASP A 1 194 ? 4.839 -6.250 17.229 1.00 83.69 194 ASP A C 1
ATOM 1559 O O . ASP A 1 194 ? 6.020 -6.504 17.002 1.00 83.69 194 ASP A O 1
ATOM 1563 N N . GLY A 1 195 ? 4.135 -5.412 16.460 1.00 79.31 195 GLY A N 1
ATOM 1564 C CA . GLY A 1 195 ? 4.594 -4.829 15.198 1.00 79.31 195 GLY A CA 1
ATOM 1565 C C . GLY A 1 195 ? 4.258 -5.664 13.960 1.00 79.31 195 GLY A C 1
ATOM 1566 O O . GLY A 1 195 ? 4.554 -5.236 12.846 1.00 79.31 195 GLY A O 1
ATOM 1567 N N . THR A 1 196 ? 3.636 -6.832 14.129 1.00 82.94 196 THR A N 1
ATOM 1568 C CA . THR A 1 196 ? 3.116 -7.629 13.015 1.00 82.94 196 THR A CA 1
ATOM 1569 C C . THR A 1 196 ? 1.795 -7.055 12.505 1.00 82.94 196 THR A C 1
ATOM 1571 O O . THR A 1 196 ? 1.157 -6.232 13.161 1.00 82.94 196 THR A O 1
ATOM 1574 N N . TYR A 1 197 ? 1.376 -7.478 11.312 1.00 84.31 197 TYR A N 1
ATOM 1575 C CA . TYR A 1 197 ? 0.119 -7.050 10.705 1.00 84.31 197 TYR A CA 1
ATOM 1576 C C . TYR A 1 197 ? -0.831 -8.229 10.546 1.00 84.31 197 TYR A C 1
ATOM 1578 O O . TYR A 1 197 ? -0.411 -9.324 10.166 1.00 84.31 197 TYR A O 1
ATOM 1586 N N . ARG A 1 198 ? -2.120 -7.989 10.785 1.00 84.12 198 ARG A N 1
ATOM 1587 C CA . ARG A 1 198 ? -3.184 -8.978 10.590 1.00 84.12 198 ARG A CA 1
ATOM 1588 C C . ARG A 1 198 ? -4.374 -8.349 9.881 1.00 84.12 198 ARG A C 1
ATOM 1590 O O . ARG A 1 198 ? -4.718 -7.206 10.157 1.00 84.12 198 ARG A O 1
ATOM 1597 N N . GLU A 1 199 ? -4.981 -9.084 8.957 1.00 85.81 199 GLU A N 1
ATOM 1598 C CA . GLU A 1 199 ? -6.180 -8.631 8.245 1.00 85.81 199 GLU A CA 1
ATOM 1599 C C . GLU A 1 199 ? -7.392 -8.556 9.177 1.00 85.81 199 GLU A C 1
ATOM 1601 O O . GLU A 1 199 ? -7.520 -9.364 10.098 1.00 85.81 199 GLU A O 1
ATOM 1606 N N . ALA A 1 200 ? -8.310 -7.635 8.895 1.00 88.50 200 ALA A N 1
ATOM 1607 C CA . ALA A 1 200 ? -9.495 -7.366 9.695 1.00 88.50 200 ALA A CA 1
ATOM 1608 C C . ALA A 1 200 ? -10.341 -8.627 9.902 1.00 88.50 200 ALA A C 1
ATOM 1610 O O . ALA A 1 200 ? -10.730 -8.937 11.023 1.00 88.50 200 ALA A O 1
ATOM 1611 N N . GLN A 1 201 ? -10.547 -9.412 8.841 1.00 86.75 201 GLN A N 1
ATOM 1612 C CA . GLN A 1 201 ? -11.291 -10.676 8.897 1.00 86.75 201 GLN A CA 1
ATOM 1613 C C . GLN A 1 201 ? -10.601 -11.780 9.714 1.00 86.75 201 GLN A C 1
ATOM 1615 O O . GLN A 1 201 ? -11.243 -12.750 10.108 1.00 86.75 201 GLN A O 1
ATOM 1620 N N . GLN A 1 202 ? -9.290 -11.664 9.936 1.00 88.12 202 GLN A N 1
ATOM 1621 C CA . GLN A 1 202 ? -8.482 -12.648 10.659 1.00 88.12 202 GLN A CA 1
ATOM 1622 C C . GLN A 1 202 ? -8.239 -12.249 12.120 1.00 88.12 202 GLN A C 1
ATOM 1624 O O . GLN A 1 202 ? -7.656 -13.034 12.874 1.00 88.12 202 GLN A O 1
ATOM 1629 N N . LEU A 1 203 ? -8.649 -11.042 12.525 1.00 91.50 203 LEU A N 1
ATOM 1630 C CA . LEU A 1 203 ? -8.550 -10.588 13.906 1.00 91.50 203 LEU A CA 1
ATOM 1631 C C . LEU A 1 203 ? -9.439 -11.436 14.818 1.00 91.50 203 LEU A C 1
ATOM 1633 O O . LEU A 1 203 ? -10.586 -11.756 14.502 1.00 91.50 203 LEU A O 1
ATOM 1637 N N . LYS A 1 204 ? -8.898 -11.782 15.981 1.00 91.50 204 LYS A N 1
ATOM 1638 C CA . LYS A 1 204 ? -9.572 -12.559 17.019 1.00 91.50 204 LYS A CA 1
ATOM 1639 C C . LYS A 1 204 ? -9.831 -11.685 18.236 1.00 91.50 204 LYS A C 1
ATOM 1641 O O . LYS A 1 204 ? -9.113 -10.721 18.496 1.00 91.50 204 LYS A O 1
ATOM 1646 N N . ALA A 1 205 ? -10.837 -12.059 19.021 1.00 91.50 205 ALA A N 1
ATOM 1647 C CA . ALA A 1 205 ? -11.065 -11.438 20.319 1.00 91.50 205 ALA A CA 1
ATOM 1648 C C . ALA A 1 205 ? -9.780 -11.488 21.169 1.00 91.50 205 ALA A C 1
ATOM 1650 O O . ALA A 1 205 ? -9.093 -12.512 21.198 1.00 91.50 205 ALA A O 1
ATOM 1651 N N . LYS A 1 206 ? -9.487 -10.393 21.875 1.00 91.62 206 LYS A N 1
ATOM 1652 C CA . LYS A 1 206 ? -8.281 -10.146 22.687 1.00 91.62 206 LYS A CA 1
ATOM 1653 C C . LYS A 1 206 ? -6.979 -9.901 21.912 1.00 91.62 206 LYS A C 1
ATOM 1655 O O . LYS A 1 206 ? -5.959 -9.670 22.567 1.00 91.62 206 LYS A O 1
ATOM 1660 N N . ASP A 1 207 ? -6.986 -9.898 20.575 1.00 92.81 207 ASP A N 1
ATOM 1661 C CA . ASP A 1 207 ? -5.820 -9.450 19.802 1.00 92.81 207 ASP A CA 1
ATOM 1662 C C . ASP A 1 207 ? -5.470 -8.007 20.194 1.00 92.81 207 ASP A C 1
ATOM 1664 O O . ASP A 1 207 ? -6.336 -7.129 20.212 1.00 92.81 207 ASP A O 1
ATOM 1668 N N . GLN A 1 208 ? -4.200 -7.770 20.534 1.00 93.00 208 GLN A N 1
ATOM 1669 C CA . GLN A 1 208 ? -3.713 -6.458 20.957 1.00 93.00 208 GLN A CA 1
ATOM 1670 C C . GLN A 1 208 ? -3.294 -5.639 19.742 1.00 93.00 208 GLN A C 1
ATOM 1672 O O . GLN A 1 208 ? -2.284 -5.941 19.102 1.00 93.00 208 GLN A O 1
ATOM 1677 N N . LEU A 1 209 ? -4.049 -4.585 19.455 1.00 93.38 209 LEU A N 1
ATOM 1678 C CA . LEU A 1 209 ? -3.736 -3.641 18.390 1.00 93.38 209 LEU A CA 1
ATOM 1679 C C . LEU A 1 209 ? -2.717 -2.609 18.873 1.00 93.38 209 LEU A C 1
ATOM 1681 O O . LEU A 1 209 ? -2.557 -2.385 20.076 1.00 93.38 209 LEU A O 1
ATOM 1685 N N . MET A 1 210 ? -2.028 -1.967 17.933 1.00 91.81 210 MET A N 1
ATOM 1686 C CA . MET A 1 210 ? -1.138 -0.855 18.232 1.00 91.81 210 MET A CA 1
ATOM 1687 C C . MET A 1 210 ? -1.976 0.339 18.708 1.00 91.81 210 MET A C 1
ATOM 1689 O O . MET A 1 210 ? -2.741 0.899 17.919 1.00 91.81 210 MET A O 1
ATOM 1693 N N . PRO A 1 211 ? -1.873 0.737 19.985 1.00 92.06 211 PRO A N 1
ATOM 1694 C CA . PRO A 1 211 ? -2.792 1.699 20.548 1.00 92.06 211 PRO A CA 1
ATOM 1695 C C . PRO A 1 211 ? -2.302 3.129 20.324 1.00 92.06 211 PRO A C 1
ATOM 1697 O O . PRO A 1 211 ? -1.103 3.406 20.258 1.00 92.06 211 PRO A O 1
ATOM 1700 N N . PHE A 1 212 ? -3.257 4.042 20.281 1.00 90.12 212 PHE A N 1
ATOM 1701 C CA . PHE A 1 212 ? -3.065 5.471 20.152 1.00 90.12 212 PHE A CA 1
ATOM 1702 C C . PHE A 1 212 ? -3.938 6.197 21.180 1.00 90.12 212 PHE A C 1
ATOM 1704 O O . PHE A 1 212 ? -5.096 5.850 21.395 1.00 90.12 212 PHE A O 1
ATOM 1711 N N . SER A 1 213 ? -3.375 7.205 21.840 1.00 85.94 213 SER A N 1
ATOM 1712 C CA . SER A 1 213 ? -4.124 8.099 22.720 1.00 85.94 213 SER A CA 1
ATOM 1713 C C . SER A 1 213 ? -3.512 9.483 22.646 1.00 85.94 213 SER A C 1
ATOM 1715 O O . SER A 1 213 ? -2.319 9.648 22.902 1.00 85.94 213 SER A O 1
ATOM 1717 N N . ARG A 1 214 ? -4.337 10.481 22.329 1.00 80.94 214 ARG A N 1
ATOM 1718 C CA . ARG A 1 214 ? -3.908 11.878 22.282 1.00 80.94 214 ARG A CA 1
ATOM 1719 C C . ARG A 1 214 ? -3.437 12.368 23.650 1.00 80.94 214 ARG A C 1
ATOM 1721 O O . ARG A 1 214 ? -2.412 13.028 23.736 1.00 80.94 214 ARG A O 1
ATOM 1728 N N . SER A 1 215 ? -4.137 11.999 24.723 1.00 79.19 215 SER A N 1
ATOM 1729 C CA . SER A 1 215 ? -3.810 12.414 26.097 1.00 79.19 215 SER A CA 1
ATOM 1730 C C . SER A 1 215 ? -2.448 11.905 26.573 1.00 79.19 215 SER A C 1
ATOM 1732 O O . SER A 1 215 ? -1.857 12.474 27.482 1.00 79.19 215 SER A O 1
ATOM 1734 N N . ALA A 1 216 ? -1.950 10.826 25.966 1.00 74.12 216 ALA A N 1
ATOM 1735 C CA . ALA A 1 216 ? -0.628 10.283 26.246 1.00 74.12 216 ALA A CA 1
ATOM 1736 C C . ALA A 1 216 ? 0.507 11.040 25.533 1.00 74.12 216 ALA A C 1
ATOM 1738 O O . ALA A 1 216 ? 1.677 10.800 25.832 1.00 74.12 216 ALA A O 1
ATOM 1739 N N . ILE A 1 217 ? 0.183 11.914 24.578 1.00 72.56 217 ILE A N 1
ATOM 1740 C CA . ILE A 1 217 ? 1.156 12.626 23.755 1.00 72.56 217 ILE A CA 1
ATOM 1741 C C . ILE A 1 217 ? 1.381 14.023 24.349 1.00 72.56 217 ILE A C 1
ATOM 1743 O O . ILE A 1 217 ? 0.436 14.805 24.445 1.00 72.56 217 ILE A O 1
ATOM 1747 N N . PRO A 1 218 ? 2.619 14.376 24.735 1.00 67.94 218 PRO A N 1
ATOM 1748 C CA . PRO A 1 218 ? 2.928 15.710 25.242 1.00 67.94 218 PRO A CA 1
ATOM 1749 C C . PRO A 1 218 ? 2.694 16.794 24.180 1.00 67.94 218 PRO A C 1
ATOM 1751 O O . PRO A 1 218 ? 3.094 16.631 23.029 1.00 67.94 218 PRO A O 1
ATOM 1754 N N . GLU A 1 219 ? 2.142 17.945 24.579 1.00 59.47 219 GLU A N 1
ATOM 1755 C CA . GLU A 1 219 ? 1.849 19.080 23.679 1.00 59.47 219 GLU A CA 1
ATOM 1756 C C . GLU A 1 219 ? 3.084 19.6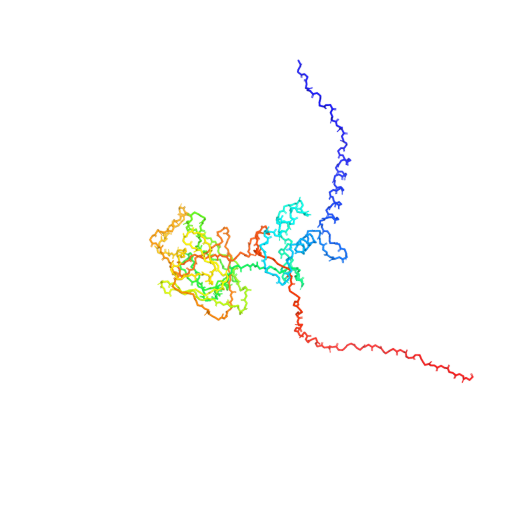11 22.925 1.00 59.47 219 GLU A C 1
ATOM 1758 O O . GLU A 1 219 ? 2.973 20.174 21.839 1.00 59.47 219 GLU A O 1
ATOM 1763 N N . ARG A 1 220 ? 4.296 19.420 23.467 1.00 55.69 220 ARG A N 1
ATOM 1764 C CA . ARG A 1 220 ? 5.557 19.881 22.859 1.00 55.69 220 ARG A CA 1
ATOM 1765 C C . ARG A 1 220 ? 6.227 18.805 22.003 1.00 55.69 220 ARG A C 1
ATOM 1767 O O . ARG A 1 220 ? 7.394 18.478 22.226 1.00 55.69 220 ARG A O 1
ATOM 1774 N N . LEU A 1 221 ? 5.532 18.300 20.981 1.00 58.78 221 LEU A N 1
ATOM 1775 C CA . LEU A 1 221 ? 6.109 17.305 20.065 1.00 58.78 221 LEU A CA 1
ATOM 1776 C C . LEU A 1 221 ? 7.339 17.831 19.287 1.00 58.78 221 LEU A C 1
ATOM 1778 O O . LEU A 1 221 ? 8.201 17.063 18.861 1.00 58.78 221 LEU A O 1
ATOM 1782 N N . HIS A 1 222 ? 7.448 19.155 19.140 1.00 54.47 222 HIS A N 1
ATOM 1783 C CA . HIS A 1 222 ? 8.399 19.826 18.251 1.00 54.47 222 HIS A CA 1
ATOM 1784 C C . HIS A 1 222 ? 9.888 19.752 18.653 1.00 54.47 222 HIS A C 1
ATOM 1786 O O . HIS A 1 222 ? 10.729 20.026 17.802 1.00 54.47 222 HIS A O 1
ATOM 1792 N N . ARG A 1 223 ? 10.256 19.407 19.903 1.00 49.66 223 ARG A N 1
ATOM 1793 C CA . ARG A 1 223 ? 11.673 19.440 20.353 1.00 49.66 223 ARG A CA 1
ATOM 1794 C C . ARG A 1 223 ? 12.416 18.103 20.294 1.00 49.66 223 ARG A C 1
ATOM 1796 O O . ARG A 1 223 ? 13.603 18.101 20.000 1.00 49.66 223 ARG A O 1
ATOM 1803 N N . THR A 1 224 ? 11.752 16.984 20.576 1.00 53.97 224 THR A N 1
ATOM 1804 C CA . THR A 1 224 ? 12.367 15.638 20.577 1.00 53.97 224 THR A CA 1
ATOM 1805 C C . THR A 1 224 ? 11.984 14.822 19.346 1.00 53.97 224 THR A C 1
ATOM 1807 O O . THR A 1 224 ? 12.671 13.865 18.998 1.00 53.97 224 THR A O 1
ATOM 1810 N N . GLY A 1 225 ? 10.889 15.191 18.673 1.00 59.72 225 GLY A N 1
ATOM 1811 C CA . GLY A 1 225 ? 10.434 14.606 17.415 1.00 59.72 225 GLY A CA 1
ATOM 1812 C C . GLY A 1 225 ? 9.947 13.157 17.497 1.00 59.72 225 GLY A C 1
ATOM 1813 O O . GLY A 1 225 ? 9.372 12.699 16.516 1.00 59.72 225 GLY A O 1
ATOM 1814 N N . ALA A 1 226 ? 10.169 12.440 18.603 1.00 64.88 226 ALA A N 1
ATOM 1815 C CA . ALA A 1 226 ? 9.874 11.022 18.791 1.00 64.88 226 ALA A CA 1
ATOM 1816 C C . ALA A 1 226 ? 9.279 10.789 20.186 1.00 64.88 226 ALA A C 1
ATOM 1818 O O . ALA A 1 226 ? 9.903 11.156 21.182 1.00 64.88 226 ALA A O 1
ATOM 1819 N N . PHE A 1 227 ? 8.096 10.175 20.260 1.00 75.00 227 PHE A N 1
ATOM 1820 C CA . PHE A 1 227 ? 7.455 9.836 21.533 1.00 75.00 227 PHE A CA 1
ATOM 1821 C C . PHE A 1 227 ? 7.099 8.355 21.572 1.00 75.00 227 PHE A C 1
ATOM 1823 O O . PHE A 1 227 ? 6.274 7.927 20.763 1.00 75.00 227 PHE A O 1
ATOM 1830 N N . PRO A 1 228 ? 7.689 7.564 22.481 1.00 79.81 228 PRO A N 1
ATOM 1831 C CA . PRO A 1 228 ? 7.366 6.153 22.573 1.00 79.81 228 PRO A CA 1
ATOM 1832 C C . PRO A 1 228 ? 5.921 5.987 23.041 1.00 79.81 228 PRO A C 1
ATOM 1834 O O . PRO A 1 228 ? 5.453 6.695 23.935 1.00 79.81 228 PRO A O 1
ATOM 1837 N N . ILE A 1 229 ? 5.210 5.029 22.453 1.00 82.31 229 ILE A N 1
ATOM 1838 C CA . ILE A 1 229 ? 3.853 4.703 22.897 1.00 82.31 229 ILE A CA 1
ATOM 1839 C C . ILE A 1 229 ? 3.936 4.141 24.328 1.00 82.31 229 ILE A C 1
ATOM 1841 O O . ILE A 1 229 ? 4.645 3.148 24.528 1.00 82.31 229 ILE A O 1
ATOM 1845 N N . PRO A 1 230 ? 3.208 4.698 25.317 1.00 80.81 230 PRO A N 1
ATOM 1846 C CA . PRO A 1 230 ? 3.288 4.225 26.695 1.00 80.81 230 PRO A CA 1
ATOM 1847 C C . PRO A 1 230 ? 2.985 2.734 26.819 1.00 80.81 230 PRO A C 1
ATOM 1849 O O . PRO A 1 230 ? 2.090 2.207 26.151 1.00 80.81 230 PRO A O 1
ATOM 1852 N N . ALA A 1 231 ? 3.708 2.051 27.708 1.00 79.00 231 ALA A N 1
ATOM 1853 C CA . ALA A 1 231 ? 3.510 0.626 27.964 1.00 79.00 231 ALA A CA 1
ATOM 1854 C C . ALA A 1 231 ? 2.120 0.321 28.553 1.00 79.00 231 ALA A C 1
ATOM 1856 O O . ALA A 1 231 ? 1.554 -0.727 28.256 1.00 79.00 231 ALA A O 1
ATOM 1857 N N . SER A 1 232 ? 1.561 1.255 29.332 1.00 83.44 232 SER A N 1
ATOM 1858 C CA . SER A 1 232 ? 0.238 1.153 29.961 1.00 83.44 232 SER A CA 1
ATOM 1859 C C . SER A 1 232 ? -0.926 1.265 28.978 1.00 83.44 232 SER A C 1
ATOM 1861 O O . SER A 1 232 ? -2.029 0.811 29.277 1.00 83.44 232 SER A O 1
ATOM 1863 N N . LEU A 1 233 ? -0.700 1.865 27.807 1.00 85.31 233 LEU A N 1
ATOM 1864 C CA . LEU A 1 233 ? -1.743 2.032 26.813 1.00 85.31 233 LEU A CA 1
ATOM 1865 C C . LEU A 1 233 ? -1.973 0.699 26.095 1.00 85.31 233 LEU A C 1
ATOM 1867 O O . LEU A 1 233 ? -1.043 0.121 25.528 1.00 85.31 233 LEU A O 1
ATOM 1871 N N . THR A 1 234 ? -3.216 0.221 26.109 1.00 87.75 234 THR A N 1
ATOM 1872 C CA . THR A 1 234 ? -3.616 -1.024 25.446 1.00 87.75 234 THR A CA 1
ATOM 1873 C C . THR A 1 234 ? -4.945 -0.832 24.728 1.00 87.75 234 THR A C 1
ATOM 1875 O O . THR A 1 234 ? -5.820 -0.115 25.205 1.00 87.75 234 THR A O 1
ATOM 1878 N N . GLN A 1 235 ? -5.079 -1.462 23.564 1.00 90.38 235 GLN A N 1
ATOM 1879 C CA . GLN A 1 235 ? -6.334 -1.572 22.831 1.00 90.38 235 GLN A CA 1
ATOM 1880 C C . GLN A 1 235 ? -6.459 -2.996 22.321 1.00 90.38 235 GLN A C 1
ATOM 1882 O O . GLN A 1 235 ? -5.509 -3.548 21.759 1.00 90.38 235 GLN A O 1
ATOM 1887 N N . LYS A 1 236 ? -7.621 -3.600 22.546 1.00 93.88 236 LYS A N 1
ATOM 1888 C CA . LYS A 1 236 ? -7.888 -4.986 22.178 1.00 93.88 236 LYS A CA 1
ATOM 1889 C C . LYS A 1 236 ? -9.144 -5.083 21.345 1.00 93.88 236 LYS A C 1
ATOM 1891 O O . LYS A 1 236 ? -10.098 -4.333 21.551 1.00 93.88 236 LYS A O 1
ATOM 1896 N N . VAL A 1 237 ? -9.142 -6.043 20.434 1.00 95.06 237 VAL A N 1
ATOM 1897 C CA . VAL A 1 237 ? -10.330 -6.403 19.666 1.00 95.06 237 VAL A CA 1
ATOM 1898 C C . VAL A 1 237 ? -11.311 -7.121 20.588 1.00 95.06 237 VAL A C 1
ATOM 1900 O O . VAL A 1 237 ? -10.967 -8.125 21.207 1.00 95.06 237 VAL A O 1
ATOM 1903 N N . SER A 1 238 ? -12.540 -6.623 20.664 1.00 94.94 238 SER A N 1
ATOM 1904 C CA . SER A 1 238 ? -13.648 -7.305 21.331 1.00 94.94 238 SER A CA 1
ATOM 1905 C C . SER A 1 238 ? -14.253 -8.355 20.399 1.00 94.94 238 SER A C 1
ATOM 1907 O O . SER A 1 238 ? -14.267 -9.544 20.718 1.00 94.94 238 SER A O 1
ATOM 1909 N N . LYS A 1 239 ? -14.687 -7.933 19.205 1.00 94.25 239 LYS A N 1
ATOM 1910 C CA . LYS A 1 239 ? -15.272 -8.810 18.183 1.00 94.25 239 LYS A CA 1
ATOM 1911 C C . LYS A 1 239 ? -15.101 -8.239 16.776 1.00 94.25 239 LYS A C 1
ATOM 1913 O O . LYS A 1 239 ? -14.896 -7.038 16.608 1.00 94.25 239 LYS A O 1
ATOM 1918 N N . VAL A 1 240 ? -15.236 -9.112 15.780 1.00 94.62 240 VAL A N 1
ATOM 1919 C CA . VAL A 1 240 ? -15.308 -8.753 14.360 1.00 94.62 240 VAL A CA 1
ATOM 1920 C C . VAL A 1 240 ? -16.576 -9.358 13.779 1.00 94.62 240 VAL A C 1
ATOM 1922 O O . VAL A 1 240 ? -16.818 -10.552 13.945 1.00 94.62 240 VAL A O 1
ATOM 1925 N N . GLU A 1 241 ? -17.387 -8.543 13.112 1.00 95.19 241 GLU A N 1
ATOM 1926 C CA . GLU A 1 241 ? -18.644 -8.978 12.500 1.00 95.19 241 GLU A CA 1
ATOM 1927 C C . GLU A 1 241 ? -18.807 -8.419 11.078 1.00 95.19 241 GLU A C 1
ATOM 1929 O O . GLU A 1 241 ? -18.335 -7.317 10.793 1.00 95.19 241 GLU A O 1
ATOM 1934 N N . PRO A 1 242 ? -19.452 -9.146 10.149 1.00 93.81 242 PRO A N 1
ATOM 1935 C CA . PRO A 1 242 ? -19.786 -8.601 8.836 1.00 93.81 242 PRO A CA 1
ATOM 1936 C C . PRO A 1 242 ? -20.697 -7.373 8.964 1.00 93.81 242 PRO A C 1
ATOM 1938 O O . PRO A 1 242 ? -21.668 -7.400 9.715 1.00 93.81 242 PRO A O 1
ATOM 1941 N N . ALA A 1 243 ? -20.418 -6.318 8.199 1.00 92.12 243 ALA A N 1
ATOM 1942 C CA . ALA A 1 243 ? -21.138 -5.042 8.265 1.00 92.12 243 ALA A CA 1
ATOM 1943 C C . ALA A 1 243 ? -21.803 -4.653 6.932 1.00 92.12 243 ALA A C 1
ATOM 1945 O O . ALA A 1 243 ? -22.080 -3.485 6.670 1.00 92.12 243 ALA A O 1
ATOM 1946 N N . GLY A 1 244 ? -22.076 -5.639 6.073 1.00 92.62 244 GLY A N 1
ATOM 1947 C CA . GLY A 1 244 ? -22.716 -5.418 4.779 1.00 92.62 244 GLY A CA 1
ATOM 1948 C C . GLY A 1 244 ? -21.738 -4.887 3.734 1.00 92.62 244 GLY A C 1
ATOM 1949 O O . GLY A 1 244 ? -20.653 -5.443 3.555 1.00 92.62 244 GLY A O 1
ATOM 1950 N N . ARG A 1 245 ? -22.151 -3.858 2.988 1.00 91.81 245 ARG A N 1
ATOM 1951 C CA . ARG A 1 245 ? -21.352 -3.243 1.923 1.00 91.81 245 ARG A CA 1
ATOM 1952 C C . ARG A 1 245 ? -21.410 -1.726 2.019 1.00 91.81 245 ARG A C 1
ATOM 1954 O O . ARG A 1 245 ? -22.472 -1.181 2.306 1.00 91.81 245 ARG A O 1
ATOM 1961 N N . ALA A 1 246 ? -20.296 -1.061 1.741 1.00 90.00 246 ALA A N 1
ATOM 1962 C CA . ALA A 1 246 ? -20.188 0.391 1.824 1.00 90.00 246 ALA A CA 1
ATOM 1963 C C . ALA A 1 246 ? -19.236 0.953 0.761 1.00 90.00 246 ALA A C 1
ATOM 1965 O O . ALA A 1 246 ? -18.464 0.220 0.141 1.00 90.00 246 ALA A O 1
ATOM 1966 N N . ASP A 1 247 ? -19.305 2.264 0.547 1.00 87.31 247 ASP A N 1
ATOM 1967 C CA . ASP A 1 247 ? -18.278 2.997 -0.189 1.00 87.31 247 ASP A CA 1
ATOM 1968 C C . ASP A 1 247 ? -17.051 3.152 0.714 1.00 87.31 247 ASP A C 1
ATOM 1970 O O . ASP A 1 247 ? -17.170 3.524 1.886 1.00 87.31 247 ASP A O 1
ATOM 1974 N N . VAL A 1 248 ? -15.880 2.824 0.172 1.00 87.06 248 VAL A N 1
ATOM 1975 C CA . VAL A 1 248 ? -14.647 2.711 0.943 1.00 87.06 248 VAL A CA 1
ATOM 1976 C C . VAL A 1 248 ? -13.572 3.658 0.428 1.00 87.06 248 VAL A C 1
ATOM 1978 O O . VAL A 1 248 ? -13.360 3.838 -0.776 1.00 87.06 248 VAL A O 1
ATOM 1981 N N . TYR A 1 249 ? -12.903 4.274 1.384 1.00 87.06 249 TYR A N 1
ATOM 1982 C CA . TYR A 1 249 ? -12.015 5.406 1.245 1.00 87.06 249 TYR A CA 1
ATOM 1983 C C . TYR A 1 249 ? -10.639 5.052 1.781 1.00 87.06 249 TYR A C 1
ATOM 1985 O O . TYR A 1 249 ? -10.471 4.152 2.607 1.00 87.06 249 TYR A O 1
ATOM 1993 N N . ASP A 1 250 ? -9.660 5.793 1.298 1.00 83.75 250 ASP A N 1
ATOM 1994 C CA . ASP A 1 250 ? -8.276 5.650 1.700 1.00 83.75 250 ASP A CA 1
ATOM 1995 C C . ASP A 1 250 ? -7.577 7.006 1.644 1.00 83.75 250 ASP A C 1
ATOM 1997 O O . ASP A 1 250 ? -8.077 7.958 1.039 1.00 83.75 250 ASP A O 1
ATOM 2001 N N . LEU A 1 251 ? -6.425 7.091 2.293 1.00 84.50 251 LEU A N 1
ATOM 2002 C CA . LEU A 1 251 ? -5.548 8.253 2.288 1.00 84.50 251 LEU A CA 1
ATOM 2003 C C . LEU A 1 251 ? -4.111 7.788 2.061 1.00 84.50 251 LEU A C 1
ATOM 2005 O O . LEU A 1 251 ? -3.837 6.609 1.916 1.00 84.50 251 LEU A O 1
ATOM 2009 N N . THR A 1 252 ? -3.162 8.704 1.955 1.00 80.50 252 THR A N 1
ATOM 2010 C CA . THR A 1 252 ? -1.755 8.361 1.746 1.00 80.50 252 THR A CA 1
ATOM 2011 C C . THR A 1 252 ? -0.876 9.158 2.703 1.00 80.50 252 THR A C 1
ATOM 2013 O O . THR A 1 252 ? -1.195 10.279 3.087 1.00 80.50 252 THR A O 1
ATOM 2016 N N . VAL A 1 253 ? 0.195 8.529 3.175 1.00 79.06 253 VAL A N 1
ATOM 2017 C CA . VAL A 1 253 ? 1.079 9.035 4.225 1.00 79.06 253 VAL A CA 1
ATOM 2018 C C . VAL A 1 253 ? 2.469 8.545 3.892 1.00 79.06 253 VAL A C 1
ATOM 2020 O O . VAL A 1 253 ? 2.728 7.340 3.924 1.00 79.06 253 VAL A O 1
ATOM 2023 N N . ASP A 1 254 ? 3.350 9.482 3.577 1.00 72.56 254 ASP A N 1
ATOM 2024 C CA . ASP A 1 254 ? 4.696 9.153 3.134 1.00 72.56 254 ASP A CA 1
ATOM 2025 C C . ASP A 1 254 ? 5.520 8.544 4.277 1.00 72.56 254 ASP A C 1
ATOM 2027 O O . ASP A 1 254 ? 5.426 8.962 5.437 1.00 72.56 254 ASP A O 1
ATOM 2031 N N . LEU A 1 255 ? 6.429 7.637 3.910 1.00 72.62 255 LEU A N 1
ATOM 2032 C CA . LEU A 1 255 ? 7.474 7.035 4.748 1.00 72.62 255 LEU A CA 1
ATOM 2033 C C . LEU A 1 255 ? 6.986 6.046 5.815 1.00 72.62 255 LEU A C 1
ATOM 2035 O O . LEU A 1 255 ? 7.526 4.949 5.897 1.00 72.62 255 LEU A O 1
ATOM 2039 N N . THR A 1 256 ? 6.019 6.417 6.655 1.00 74.19 256 THR A N 1
ATOM 2040 C CA . THR A 1 256 ? 5.585 5.575 7.786 1.00 74.19 256 THR A CA 1
ATOM 2041 C C . THR A 1 256 ? 4.503 4.571 7.403 1.00 74.19 256 THR A C 1
ATOM 2043 O O . THR A 1 256 ? 4.422 3.516 8.028 1.00 74.19 256 THR A O 1
ATOM 2046 N N . GLN A 1 257 ? 3.705 4.855 6.366 1.00 78.94 257 GLN A N 1
ATOM 2047 C CA . GLN A 1 257 ? 2.681 3.941 5.834 1.00 78.94 257 GLN A CA 1
ATOM 2048 C C . GLN A 1 257 ? 1.664 3.467 6.892 1.00 78.94 257 GLN A C 1
ATOM 2050 O O . GLN A 1 257 ? 1.141 2.356 6.840 1.00 78.94 257 GLN A O 1
ATOM 2055 N N . ASN A 1 258 ? 1.368 4.316 7.872 1.00 86.94 258 ASN A N 1
ATOM 2056 C CA . ASN A 1 258 ? 0.353 4.074 8.891 1.00 86.94 258 ASN A CA 1
ATOM 2057 C C . ASN A 1 258 ? -0.187 5.405 9.416 1.00 86.94 258 ASN A C 1
ATOM 2059 O O . ASN A 1 258 ? 0.451 6.444 9.237 1.00 86.94 258 ASN A O 1
ATOM 2063 N N . PHE A 1 259 ? -1.351 5.372 10.058 1.00 91.06 259 PHE A N 1
ATOM 2064 C CA . PHE A 1 259 ? -1.957 6.556 10.662 1.00 91.06 259 PHE A CA 1
ATOM 2065 C C . PHE A 1 259 ? -2.840 6.212 11.861 1.00 91.06 259 PHE A C 1
ATOM 2067 O O . PHE A 1 259 ? -3.255 5.066 12.036 1.00 91.06 259 PHE A O 1
ATOM 2074 N N . ALA A 1 260 ? -3.105 7.208 12.706 1.00 92.12 260 ALA A N 1
ATOM 2075 C CA . ALA A 1 260 ? -3.981 7.081 13.864 1.00 92.12 260 ALA A CA 1
ATOM 2076 C C . ALA A 1 260 ? -5.453 7.317 13.505 1.00 92.12 260 ALA A C 1
ATOM 2078 O O . ALA A 1 260 ? -5.823 8.356 12.952 1.00 92.12 260 ALA A O 1
ATOM 2079 N N . LEU A 1 261 ? -6.310 6.383 13.907 1.00 93.56 261 LEU A N 1
ATOM 2080 C CA . LEU A 1 261 ? -7.753 6.590 13.936 1.00 93.56 261 LEU A CA 1
ATOM 2081 C C . LEU A 1 261 ? -8.179 7.242 15.251 1.00 93.56 261 LEU A C 1
ATOM 2083 O O . LEU A 1 261 ? -7.609 6.966 16.309 1.00 93.56 261 LEU A O 1
ATOM 2087 N N . ALA A 1 262 ? -9.270 8.005 15.199 1.00 91.69 262 ALA A N 1
ATOM 2088 C CA . ALA A 1 262 ? -9.938 8.537 16.389 1.00 91.69 262 ALA A CA 1
ATOM 2089 C C . ALA A 1 262 ? -10.413 7.421 17.344 1.00 91.69 262 ALA A C 1
ATOM 2091 O O . ALA A 1 262 ? -10.570 7.641 18.541 1.00 91.69 262 ALA A O 1
ATOM 2092 N N . ALA A 1 263 ? -10.577 6.196 16.829 1.00 91.19 263 ALA A N 1
ATOM 2093 C CA . ALA A 1 263 ? -10.852 4.989 17.610 1.00 91.19 263 ALA A CA 1
ATOM 2094 C C . ALA A 1 263 ? -9.706 4.582 18.565 1.00 91.19 263 ALA A C 1
ATOM 2096 O O . ALA A 1 263 ? -9.851 3.627 19.327 1.00 91.19 263 ALA A O 1
ATOM 2097 N N . GLY A 1 264 ? -8.569 5.286 18.537 1.00 90.38 264 GLY A N 1
ATOM 2098 C CA . GLY A 1 264 ? -7.464 5.070 19.466 1.00 90.38 264 GLY A CA 1
ATOM 2099 C C . GLY A 1 264 ? -6.521 3.948 19.046 1.00 90.38 264 GLY A C 1
ATOM 2100 O O . GLY A 1 264 ? -5.897 3.319 19.897 1.00 90.38 264 GLY A O 1
ATOM 2101 N N . VAL A 1 265 ? -6.400 3.674 17.747 1.00 92.19 265 VAL A N 1
ATOM 2102 C CA . VAL A 1 265 ? -5.480 2.661 17.208 1.00 92.19 265 VAL A CA 1
ATOM 2103 C C . VAL A 1 265 ? -4.731 3.184 15.991 1.00 92.19 265 VAL A C 1
ATOM 2105 O O . VAL A 1 265 ? -5.249 4.010 15.239 1.00 92.19 265 VAL A O 1
ATOM 2108 N N . PHE A 1 266 ? -3.518 2.675 15.793 1.00 91.12 266 PHE A N 1
ATOM 2109 C CA . PHE A 1 266 ? -2.778 2.848 14.550 1.00 91.12 266 PHE A CA 1
ATOM 2110 C C . PHE A 1 266 ? -3.134 1.740 13.565 1.00 91.12 266 PHE A C 1
ATOM 2112 O O . PHE A 1 266 ? -3.149 0.555 13.907 1.00 91.12 266 PHE A O 1
ATOM 2119 N N . VAL A 1 267 ? -3.394 2.141 12.328 1.00 88.38 267 VAL A N 1
ATOM 2120 C CA . VAL A 1 267 ? -3.787 1.250 11.236 1.00 88.38 267 VAL A CA 1
ATOM 2121 C C . VAL A 1 267 ? -2.825 1.377 10.068 1.00 88.38 267 VAL A C 1
ATOM 2123 O O . VAL A 1 267 ? -2.167 2.408 9.904 1.00 88.38 267 VAL A O 1
ATOM 2126 N N . HIS A 1 268 ? -2.714 0.311 9.275 1.00 82.94 268 HIS A N 1
ATOM 2127 C CA . HIS A 1 268 ? -1.898 0.337 8.070 1.00 82.94 268 HIS A CA 1
ATOM 2128 C C . HIS A 1 268 ? -2.517 1.297 7.057 1.00 82.94 268 HIS A C 1
ATOM 2130 O O . HIS A 1 268 ? -3.734 1.355 6.901 1.00 82.94 268 HIS A O 1
ATOM 2136 N N . ASN A 1 269 ? -1.674 2.031 6.347 1.00 72.19 269 ASN A N 1
ATOM 2137 C CA . ASN A 1 269 ? -2.131 2.886 5.277 1.00 72.19 269 ASN A CA 1
ATOM 2138 C C . ASN A 1 269 ? -2.112 2.156 3.940 1.00 72.19 269 ASN A C 1
ATOM 2140 O O . ASN A 1 269 ? -1.125 1.490 3.631 1.00 72.19 269 ASN A O 1
ATOM 2144 N N . SER A 1 270 ? -3.149 2.290 3.119 1.00 61.56 270 SER A N 1
ATOM 2145 C CA . SER A 1 270 ? -3.070 1.752 1.768 1.00 61.56 270 SER A CA 1
ATOM 2146 C C . SER A 1 270 ? -2.162 2.666 0.917 1.00 61.56 270 SER A C 1
ATOM 2148 O O . SER A 1 270 ? -2.210 3.897 0.950 1.00 61.56 270 SER A O 1
ATOM 2150 N N . ILE A 1 271 ? -1.175 2.045 0.269 1.00 52.66 271 ILE A N 1
ATOM 2151 C CA . ILE A 1 271 ? -0.096 2.729 -0.450 1.00 52.66 271 ILE A CA 1
ATOM 2152 C C . ILE A 1 271 ? -0.584 2.998 -1.868 1.00 52.66 271 ILE A C 1
ATOM 2154 O O . ILE A 1 271 ? -0.661 2.064 -2.658 1.00 52.66 271 ILE A O 1
ATOM 2158 N N . ASP A 1 272 ? -0.848 4.257 -2.214 1.00 44.38 272 ASP A N 1
ATOM 2159 C CA . ASP A 1 272 ? -1.213 4.626 -3.593 1.00 44.38 272 ASP A CA 1
ATOM 2160 C C . ASP A 1 272 ? -0.332 5.733 -4.198 1.00 44.38 272 ASP A C 1
ATOM 2162 O O . ASP A 1 272 ? -0.379 5.925 -5.414 1.00 44.38 272 ASP A O 1
ATOM 2166 N N . ASP A 1 273 ? 0.512 6.416 -3.413 1.00 39.97 273 ASP A N 1
ATOM 2167 C CA . ASP A 1 273 ? 1.263 7.597 -3.886 1.00 39.97 273 ASP A CA 1
ATOM 2168 C C . ASP A 1 273 ? 2.773 7.542 -3.600 1.00 39.97 273 ASP A C 1
ATOM 2170 O O . ASP A 1 273 ? 3.412 8.547 -3.291 1.00 39.97 273 ASP A O 1
ATOM 2174 N N . ASP A 1 274 ? 3.368 6.357 -3.731 1.00 39.53 274 ASP A N 1
ATOM 2175 C CA . ASP A 1 274 ? 4.824 6.246 -3.790 1.00 39.53 274 ASP A CA 1
ATOM 2176 C C . ASP A 1 274 ? 5.351 6.534 -5.221 1.00 39.53 274 ASP A C 1
ATOM 2178 O O . ASP A 1 274 ? 4.650 6.290 -6.220 1.00 39.53 274 ASP A O 1
ATOM 2182 N N . PRO A 1 275 ? 6.612 7.009 -5.354 1.00 36.88 275 PRO A N 1
ATOM 2183 C CA . PRO A 1 275 ? 7.343 6.999 -6.618 1.00 36.88 275 PRO A CA 1
ATOM 2184 C C . PRO A 1 275 ? 7.231 5.628 -7.311 1.00 36.88 275 PRO A C 1
ATOM 2186 O O . PRO A 1 275 ? 7.073 4.619 -6.622 1.00 36.88 275 PRO A O 1
ATOM 2189 N N . PRO A 1 276 ? 7.366 5.556 -8.649 1.00 36.06 276 PRO A N 1
ATOM 2190 C CA . PRO A 1 276 ? 7.133 4.340 -9.445 1.00 36.06 276 PRO A CA 1
ATOM 2191 C C . PRO A 1 276 ? 7.737 3.050 -8.843 1.00 36.06 276 PRO A C 1
ATOM 2193 O O . PRO A 1 276 ? 7.096 2.005 -8.817 1.00 36.06 276 PRO A O 1
ATOM 2196 N N . ALA A 1 277 ? 8.905 3.170 -8.204 1.00 37.34 277 ALA A N 1
ATOM 2197 C CA . ALA A 1 277 ? 9.663 2.092 -7.575 1.00 37.34 277 ALA A CA 1
ATOM 2198 C C . ALA A 1 277 ? 8.996 1.332 -6.409 1.00 37.34 277 ALA A C 1
ATOM 2200 O O . ALA A 1 277 ? 9.568 0.344 -5.952 1.00 37.34 277 ALA A O 1
ATOM 2201 N N . HIS A 1 278 ? 7.838 1.752 -5.897 1.00 41.66 278 HIS A N 1
ATOM 2202 C CA . HIS A 1 278 ? 7.220 1.118 -4.730 1.00 41.66 278 HIS A CA 1
ATOM 2203 C C . HIS A 1 278 ? 5.947 0.345 -5.076 1.00 41.66 278 HIS A C 1
ATOM 2205 O O . HIS A 1 278 ? 5.142 0.728 -5.929 1.00 41.66 278 HIS A O 1
ATOM 2211 N N . MET A 1 279 ? 5.788 -0.807 -4.422 1.00 52.00 279 MET A N 1
ATOM 2212 C CA . MET A 1 279 ? 4.959 -1.878 -4.949 1.00 52.00 279 MET A CA 1
ATOM 2213 C C . MET A 1 279 ? 3.431 -1.695 -4.790 1.00 52.00 279 MET A C 1
ATOM 2215 O O . MET A 1 279 ? 2.836 -2.379 -3.962 1.00 52.00 279 MET A O 1
ATOM 2219 N N . ARG A 1 280 ? 2.786 -0.851 -5.626 1.00 54.19 280 ARG A N 1
ATOM 2220 C CA . ARG A 1 280 ? 1.315 -0.601 -5.686 1.00 54.19 280 ARG A CA 1
ATOM 2221 C C . ARG A 1 280 ? 0.437 -1.856 -5.583 1.00 54.19 280 ARG A C 1
ATOM 2223 O O . ARG A 1 280 ? -0.491 -1.938 -4.787 1.00 54.19 280 ARG A O 1
ATOM 2230 N N . TYR A 1 281 ? 0.725 -2.851 -6.410 1.00 63.41 281 TYR A N 1
ATOM 2231 C CA . TYR A 1 281 ? 0.117 -4.173 -6.334 1.00 63.41 281 TYR A CA 1
ATOM 2232 C C . TYR A 1 281 ? 1.033 -5.117 -5.580 1.00 63.41 281 TYR A C 1
ATOM 2234 O O . TYR A 1 281 ? 2.176 -5.358 -5.988 1.00 63.41 281 TYR A O 1
ATOM 2242 N N . THR A 1 282 ? 0.506 -5.698 -4.514 1.00 63.50 282 THR A N 1
ATOM 2243 C CA . THR A 1 282 ? 1.208 -6.693 -3.711 1.00 63.50 282 THR A CA 1
ATOM 2244 C C . THR A 1 282 ? 1.116 -8.065 -4.338 1.00 63.50 282 THR A C 1
ATOM 2246 O O . THR A 1 282 ? 2.039 -8.857 -4.160 1.00 63.50 282 THR A O 1
ATOM 2249 N N . GLU A 1 283 ? 0.074 -8.317 -5.129 1.00 76.38 283 GLU A N 1
ATOM 2250 C CA . GLU A 1 283 ? -0.114 -9.564 -5.847 1.00 76.38 283 GLU A CA 1
ATOM 2251 C C . GLU A 1 283 ? -0.590 -9.342 -7.292 1.00 76.38 283 GLU A C 1
ATOM 2253 O O . GLU A 1 283 ? -1.233 -8.345 -7.619 1.00 76.38 283 GLU A O 1
ATOM 2258 N N . ALA A 1 284 ? -0.273 -10.282 -8.180 1.00 79.50 284 ALA A N 1
ATOM 2259 C CA . ALA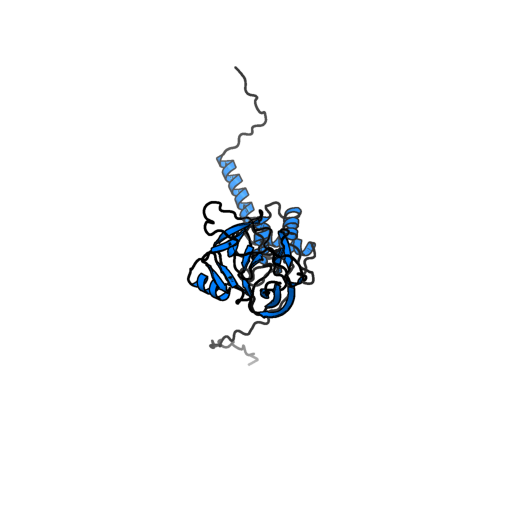 A 1 284 ? -0.605 -10.229 -9.597 1.00 79.50 284 ALA A CA 1
ATOM 2260 C C . ALA A 1 284 ? -1.036 -11.605 -10.123 1.00 79.50 284 ALA A C 1
ATOM 2262 O O . ALA A 1 284 ? -0.560 -12.649 -9.667 1.00 79.50 284 ALA A O 1
ATOM 2263 N N . ARG A 1 285 ? -1.932 -11.600 -11.115 1.00 85.75 285 ARG A N 1
ATOM 2264 C CA . ARG A 1 285 ? -2.311 -12.771 -11.922 1.00 85.75 285 ARG A CA 1
ATOM 2265 C C . ARG A 1 285 ? -2.768 -12.355 -13.318 1.00 85.75 285 ARG A C 1
ATOM 2267 O O . ARG A 1 285 ? -2.994 -11.174 -13.572 1.00 85.75 285 ARG A O 1
ATOM 2274 N N . SER A 1 286 ? -2.949 -13.310 -14.222 1.00 85.38 286 SER A N 1
ATOM 2275 C CA . SER A 1 286 ? -3.517 -13.031 -15.546 1.00 85.38 286 SER A CA 1
ATOM 2276 C C . SER A 1 286 ? -4.987 -12.585 -15.451 1.00 85.38 286 SER A C 1
ATOM 2278 O O . SER A 1 286 ? -5.732 -13.078 -14.599 1.00 85.38 286 SER A O 1
ATOM 2280 N N . PRO A 1 287 ? -5.446 -11.675 -16.324 1.00 78.44 287 PRO A N 1
ATOM 2281 C CA . PRO A 1 287 ? -6.782 -11.105 -16.266 1.00 78.44 287 PRO A CA 1
ATOM 2282 C C . PRO A 1 287 ? -7.864 -12.142 -16.573 1.00 78.44 287 PRO A C 1
ATOM 2284 O O . PRO A 1 287 ? -7.730 -13.018 -17.432 1.00 78.44 287 PRO A O 1
ATOM 2287 N N . THR A 1 288 ? -8.989 -12.019 -15.871 1.00 67.94 288 THR A N 1
ATOM 2288 C CA . THR A 1 288 ? -10.208 -12.766 -16.201 1.00 67.94 288 THR A CA 1
ATOM 2289 C C . THR A 1 288 ? -10.806 -12.215 -17.492 1.00 67.94 288 THR A C 1
ATOM 2291 O O . THR A 1 288 ? -10.871 -11.000 -17.676 1.00 67.94 288 THR A O 1
ATOM 2294 N N . SER A 1 289 ? -11.277 -13.087 -18.390 1.00 52.88 289 SER A N 1
ATOM 2295 C CA . SER A 1 289 ? -11.969 -12.679 -19.619 1.00 52.88 289 SER A CA 1
ATOM 2296 C C . SER A 1 289 ? -13.361 -12.119 -19.294 1.00 52.88 289 SER A C 1
ATOM 2298 O O . SER A 1 289 ? -14.391 -12.701 -19.635 1.00 52.88 289 SER A O 1
ATOM 2300 N N . LYS A 1 290 ? -13.442 -10.991 -18.588 1.00 44.06 290 LYS A N 1
ATOM 2301 C CA . LYS A 1 290 ? -14.703 -10.275 -18.435 1.00 44.06 290 LYS A CA 1
ATOM 2302 C C . LYS A 1 290 ? -14.986 -9.580 -19.761 1.00 44.06 290 LYS A C 1
ATOM 2304 O O . LYS A 1 290 ? -14.510 -8.475 -20.005 1.00 44.06 290 LYS A O 1
ATOM 2309 N N . ARG A 1 291 ? -15.806 -10.208 -20.613 1.00 37.44 291 ARG A N 1
ATOM 2310 C CA . ARG A 1 291 ? -16.597 -9.472 -21.609 1.00 37.44 291 ARG A CA 1
ATOM 2311 C C . ARG A 1 291 ? -17.406 -8.436 -20.829 1.00 37.44 291 ARG A C 1
ATOM 2313 O O . ARG A 1 291 ? -18.465 -8.756 -20.292 1.00 37.44 291 ARG A O 1
ATOM 2320 N N . ARG A 1 292 ? -16.909 -7.201 -20.719 1.00 36.19 292 ARG A N 1
ATOM 2321 C CA . ARG A 1 292 ? -17.759 -6.074 -20.338 1.00 36.19 292 ARG A CA 1
ATOM 2322 C C . ARG A 1 292 ? -18.853 -6.028 -21.400 1.00 36.19 292 ARG A C 1
ATOM 2324 O O . ARG A 1 292 ? -18.572 -5.705 -22.551 1.00 36.19 292 ARG A O 1
ATOM 2331 N N . ARG A 1 293 ? -20.084 -6.410 -21.039 1.00 30.97 293 ARG A N 1
ATOM 2332 C CA . ARG A 1 293 ? -21.259 -6.017 -21.817 1.00 30.97 293 ARG A CA 1
ATOM 2333 C C . ARG A 1 293 ? -21.180 -4.500 -21.888 1.00 30.97 293 ARG A C 1
ATOM 2335 O O . ARG A 1 293 ? -21.237 -3.842 -20.853 1.00 30.97 293 ARG A O 1
ATOM 2342 N N . SER A 1 294 ? -20.939 -3.977 -23.083 1.00 29.92 294 SER A N 1
ATOM 2343 C CA . SER A 1 294 ? -21.018 -2.553 -23.354 1.00 29.92 294 SER A CA 1
ATOM 2344 C C . SER A 1 294 ? -22.385 -2.084 -22.874 1.00 29.92 294 SER A C 1
ATOM 2346 O O . SER A 1 294 ? -23.409 -2.465 -23.444 1.00 29.92 294 SER A O 1
ATOM 2348 N N . THR A 1 295 ? -22.414 -1.303 -21.800 1.00 32.28 295 THR A N 1
ATOM 2349 C CA . THR A 1 295 ? -23.543 -0.426 -21.526 1.00 32.28 295 THR A CA 1
ATOM 2350 C C . THR A 1 295 ? -23.709 0.426 -22.776 1.00 32.28 295 THR A C 1
ATOM 2352 O O . THR A 1 295 ? -22.782 1.114 -23.201 1.00 32.28 295 THR A O 1
ATOM 2355 N N . GLY A 1 296 ? -24.845 0.242 -23.450 1.00 27.17 296 GLY A N 1
ATOM 2356 C CA . GLY A 1 296 ? -25.130 0.860 -24.731 1.00 27.17 296 GLY A CA 1
ATOM 2357 C C . GLY A 1 296 ? -24.991 2.370 -24.628 1.00 27.17 296 GLY A C 1
ATOM 2358 O O . GLY A 1 296 ? -25.815 3.034 -24.004 1.00 27.17 296 GLY A O 1
ATOM 2359 N N . CYS A 1 297 ? -23.959 2.906 -25.272 1.00 25.17 297 CYS A N 1
ATOM 2360 C CA . CYS A 1 297 ? -23.973 4.288 -25.703 1.00 25.17 297 CYS A CA 1
ATOM 2361 C C . CYS A 1 297 ? -25.033 4.358 -26.806 1.00 25.17 297 CYS A C 1
ATOM 2363 O O . CYS A 1 297 ? -24.808 3.874 -27.915 1.00 25.17 297 CYS A O 1
ATOM 2365 N N . ARG A 1 298 ? -26.227 4.867 -26.477 1.00 30.19 298 ARG A N 1
ATOM 2366 C CA . ARG A 1 298 ? -27.191 5.303 -27.489 1.00 30.19 298 ARG A CA 1
ATOM 2367 C C . ARG A 1 298 ? -26.564 6.496 -28.195 1.00 30.19 298 ARG A C 1
ATOM 2369 O O . ARG A 1 298 ? -26.709 7.628 -27.752 1.00 30.19 298 ARG A O 1
ATOM 2376 N N . THR A 1 299 ? -25.851 6.234 -29.279 1.00 28.69 299 THR A N 1
ATOM 2377 C CA . THR A 1 299 ? -25.566 7.255 -30.273 1.00 28.69 299 THR A CA 1
ATOM 2378 C C . THR A 1 299 ? -26.870 7.527 -31.011 1.00 28.69 299 THR A C 1
ATOM 2380 O O . THR A 1 299 ? -27.347 6.723 -31.810 1.00 28.69 299 THR A O 1
ATOM 2383 N N . THR A 1 300 ? -27.487 8.661 -30.690 1.00 27.78 300 THR A N 1
ATOM 2384 C CA . THR A 1 300 ? -28.493 9.306 -31.532 1.00 27.78 300 THR A CA 1
ATOM 2385 C C . THR A 1 300 ? -27.942 9.384 -32.950 1.00 27.78 300 THR A C 1
ATOM 2387 O O . THR A 1 300 ? -26.978 10.100 -33.217 1.00 27.78 300 THR A O 1
ATOM 2390 N N . THR A 1 301 ? -28.509 8.578 -33.840 1.00 27.81 301 THR A N 1
ATOM 2391 C CA . THR A 1 301 ? -28.148 8.529 -35.252 1.00 27.81 301 THR A CA 1
ATOM 2392 C C . THR A 1 301 ? -28.751 9.758 -35.926 1.00 27.81 301 THR A C 1
ATOM 2394 O O . THR A 1 301 ? -29.920 9.755 -36.298 1.00 27.81 301 THR A O 1
ATOM 2397 N N . THR A 1 302 ? -27.981 10.837 -36.055 1.00 29.81 302 THR A N 1
ATOM 2398 C CA . THR A 1 302 ? -28.246 11.844 -37.084 1.00 29.81 302 THR A CA 1
ATOM 2399 C C . THR A 1 302 ? -27.851 11.228 -38.422 1.00 29.81 302 THR A C 1
ATOM 2401 O O . THR A 1 302 ? -26.704 10.845 -38.645 1.00 29.81 302 THR A O 1
ATOM 2404 N N . GLY A 1 303 ? -28.859 11.020 -39.268 1.00 28.92 303 GLY A N 1
ATOM 2405 C CA . GLY A 1 303 ? -28.725 10.352 -40.552 1.00 28.92 303 GLY A CA 1
ATOM 2406 C C . GLY A 1 303 ? -27.818 11.121 -41.505 1.00 28.92 303 GLY A C 1
ATOM 2407 O O . GLY A 1 303 ? -28.047 12.293 -41.788 1.00 28.92 303 GLY A O 1
ATOM 2408 N N . ILE A 1 304 ? -26.826 10.418 -42.041 1.00 29.94 304 ILE A N 1
ATOM 2409 C CA . ILE A 1 304 ? -26.174 10.774 -43.296 1.00 29.94 304 ILE A CA 1
ATOM 2410 C C . ILE A 1 304 ? -26.504 9.636 -44.259 1.00 29.94 304 ILE A C 1
ATOM 2412 O O . ILE A 1 304 ? -26.096 8.491 -44.077 1.00 29.94 304 ILE A O 1
ATOM 2416 N N . SER A 1 305 ? -27.351 9.959 -45.229 1.00 30.12 305 SER A N 1
ATOM 2417 C CA . SER A 1 305 ? -27.800 9.099 -46.317 1.00 30.12 305 SER A CA 1
ATOM 2418 C C . SER A 1 305 ? -26.635 8.718 -47.234 1.00 30.12 305 SER A C 1
ATOM 2420 O O . SER A 1 305 ? -25.962 9.599 -47.769 1.00 30.12 305 SER A O 1
ATOM 2422 N N . ASN A 1 306 ? -26.436 7.420 -47.467 1.00 29.95 306 ASN A N 1
ATOM 2423 C CA . ASN A 1 306 ? -25.561 6.925 -48.532 1.00 29.95 306 ASN A CA 1
ATOM 2424 C C . ASN A 1 306 ? -26.239 7.097 -49.908 1.00 29.95 306 ASN A C 1
ATOM 2426 O O . ASN A 1 306 ? -27.444 6.850 -50.013 1.00 29.95 306 ASN A O 1
ATOM 2430 N N . PRO A 1 307 ? -25.501 7.464 -50.972 1.00 31.31 307 PRO A N 1
ATOM 2431 C CA . PRO A 1 307 ? -26.041 7.509 -52.328 1.00 31.31 307 PRO A CA 1
ATOM 2432 C C . PRO A 1 307 ? -26.255 6.087 -52.894 1.00 31.31 307 PRO A C 1
ATOM 2434 O O . PRO A 1 307 ? -25.550 5.152 -52.502 1.00 31.31 307 PRO A O 1
ATOM 2437 N N . PRO A 1 308 ? -27.227 5.891 -53.806 1.00 33.94 308 PRO A N 1
ATOM 2438 C CA . PRO A 1 308 ? -27.634 4.566 -54.266 1.00 33.94 308 PRO A CA 1
ATOM 2439 C C . PRO A 1 308 ? -26.636 3.949 -55.255 1.00 33.94 308 PRO A C 1
ATOM 2441 O O . PRO A 1 308 ? -26.122 4.608 -56.158 1.00 33.94 308 PRO A O 1
ATOM 2444 N N . SER A 1 309 ? -26.409 2.643 -55.100 1.00 33.59 309 SER A N 1
ATOM 2445 C CA . SER A 1 309 ? -25.620 1.811 -56.004 1.00 33.59 309 SER A CA 1
ATOM 2446 C C . SER A 1 309 ? -26.364 1.559 -57.321 1.00 33.59 309 SER A C 1
ATOM 2448 O O . SER A 1 309 ? -27.526 1.150 -57.353 1.00 33.59 309 SER A O 1
ATOM 2450 N N . SER A 1 310 ? -25.680 1.799 -58.438 1.00 33.78 310 SER A N 1
ATOM 2451 C CA . SER A 1 310 ? -26.190 1.561 -59.784 1.00 33.78 310 SER A CA 1
ATOM 2452 C C . SER A 1 310 ? -26.275 0.059 -60.084 1.00 33.78 310 SER A C 1
ATOM 2454 O O . SER A 1 310 ? -25.275 -0.651 -60.192 1.00 33.78 310 SER A O 1
ATOM 2456 N N . ARG A 1 311 ? -27.505 -0.441 -60.249 1.00 34.91 311 ARG A N 1
ATOM 2457 C CA . ARG A 1 311 ? -27.792 -1.763 -60.821 1.00 34.91 311 ARG A CA 1
ATOM 2458 C C . ARG A 1 311 ? -27.434 -1.757 -62.311 1.00 34.91 311 ARG A C 1
ATOM 2460 O O . ARG A 1 311 ? -28.082 -1.071 -63.096 1.00 34.91 311 ARG A O 1
ATOM 2467 N N . ARG A 1 312 ? -26.443 -2.557 -62.720 1.00 35.09 312 ARG A N 1
ATOM 2468 C CA . ARG A 1 312 ? -26.264 -2.947 -64.129 1.00 35.09 312 ARG A CA 1
ATOM 2469 C C . ARG A 1 312 ? -27.328 -3.982 -64.490 1.00 35.09 312 ARG A C 1
ATOM 2471 O O . ARG A 1 312 ? -27.291 -5.105 -63.998 1.00 35.09 312 ARG A O 1
ATOM 2478 N N . GLY A 1 313 ? -28.280 -3.572 -65.324 1.00 34.47 313 GLY A N 1
ATOM 2479 C CA . GLY A 1 313 ? -29.241 -4.451 -65.978 1.00 34.47 313 GLY A CA 1
ATOM 2480 C C . GLY A 1 313 ? -28.618 -5.177 -67.170 1.00 34.47 313 GLY A C 1
ATOM 2481 O O . GLY A 1 313 ? -27.857 -4.598 -67.947 1.00 34.47 313 GLY A O 1
ATOM 2482 N N . SER A 1 314 ? -28.968 -6.451 -67.286 1.00 34.03 314 SER A N 1
ATOM 2483 C CA . SER A 1 314 ? -28.799 -7.327 -68.442 1.00 34.03 314 SER A CA 1
ATOM 2484 C C . SER A 1 314 ? -29.418 -6.730 -69.712 1.00 34.03 314 SER A C 1
ATOM 2486 O O . SER A 1 314 ? -30.575 -6.314 -69.694 1.00 34.03 314 SER A O 1
ATOM 2488 N N . ARG A 1 315 ? -28.679 -6.747 -70.827 1.00 35.72 315 ARG A N 1
ATOM 2489 C CA . ARG A 1 315 ? -29.222 -6.572 -72.182 1.00 35.72 315 ARG A CA 1
ATOM 2490 C C . ARG A 1 315 ? -29.133 -7.905 -72.921 1.00 35.72 315 ARG A C 1
ATOM 2492 O O . ARG A 1 315 ? -28.037 -8.436 -73.072 1.00 35.72 315 ARG A O 1
ATOM 2499 N N . THR A 1 316 ? -30.265 -8.393 -73.413 1.00 37.44 316 THR A N 1
ATOM 2500 C CA . THR A 1 316 ? -30.345 -9.379 -74.496 1.00 37.44 316 THR A CA 1
ATOM 2501 C C . THR A 1 316 ? -31.105 -8.766 -75.670 1.00 37.44 316 THR A C 1
ATOM 2503 O O . THR A 1 316 ? -32.192 -8.227 -75.481 1.00 37.44 316 THR A O 1
ATOM 2506 N N . SER A 1 317 ? -30.481 -8.885 -76.847 1.00 36.66 317 SER A N 1
ATOM 2507 C CA . SER A 1 317 ? -31.048 -9.028 -78.200 1.00 36.66 317 SER A CA 1
ATOM 2508 C C . SER A 1 317 ? -32.062 -8.009 -78.737 1.00 36.66 317 SER A C 1
ATOM 2510 O O . SER A 1 317 ? -33.248 -8.051 -78.413 1.00 36.66 317 SER A O 1
ATOM 2512 N N . SER A 1 318 ? -31.610 -7.232 -79.723 1.00 36.88 318 SER A N 1
ATOM 2513 C CA . SER A 1 318 ? -32.206 -7.126 -81.067 1.00 36.88 318 SER A CA 1
ATOM 2514 C C . SER A 1 318 ? -31.088 -6.810 -82.055 1.00 36.88 318 SER A C 1
ATOM 2516 O O . SER A 1 318 ? -30.171 -6.064 -81.639 1.00 36.88 318 SER A O 1
#

Secondary structure (DSSP, 8-state):
--PPP--TT-----HHHHHHHHHHHHHHHHIIIIISPPTTT---HHHHHHHHHHHHTT--TTSPPEEHHHHHHHHHHHT--S-HHHHHHHHHHHH-TTT-SS-SSEEEE----EETTPEEEBTTS-EEEHHHHHHHHHTT---EEEEE-TTSEEEEEE-EEEEEEEEEEEEEEEEETTS-EEEE-TTPEEEBTTS-EEEGGG--TT-EE-B--GGGS-S-TTTT--EEPPTT--EEEEEEEEEEEEEEEEEE-TTT-EEEETTTEEEEPP---S-TTS-SEEEEEPPP----------------PPPPP---------

Sequence (318 aa):
MIEEPKNDRVIGVELEHEMRQAYLDYSMSVIVSRALPDVRDGLKPVQRRILYTMLEEGLRNDRPFRKSANVVGVVMAKYHPHGDVPIYDALVRLAQDFAARYPLVQGQGNFGCFTGDTKVELYNGEQKPFTELVEMAHKGLRAEIFTVDPHRNVRIKPLRAPRLVRRNDPVVKVTLESGAEIVCTPDHRFMLRDGTYREAQQLKAKDQLMPFSRSAIPERLHRTGAFPIPASLTQKVSKVEPAGRADVYDLTVDLTQNFALAAGVFVHNSIDDDPPAHMRYTEARSPTSKRRRSTGCRTTTTGISNPPSSRRGSRTSS

Radius of gyration: 28.94 Å; chains: 1; bounding box: 97×43×111 Å

Foldseek 3Di:
DDDDDDPPDDDDDDPVVVVVVVVVVVVVCCDPQPDAADPVPRDHQLLVLLLVLLVVVVLAPPDDWDFPVVSLVVSCVPPNVDDSLVSLLSQVLLCDCVNDVHRQKPFDAFQKFFFQQFWFQFPVRDTHGLVVVQVCVVVVHKTWFWFAAPVQWIAIFIWADKDFDDFFAWWKWWAKPVRDITIMHQRWWFQFPVRDTDGLVRFDFFGWTAFADPVQDDPPCPPPRTHHDDPPDTMTTHDMGTDGTGGTIFIATPDRQWGGTPSGGITGGGHDDDDSRDNRGRTMGGDDPPPPPPPDPPPPDPDDDDDDDDDDDDDDDD